Protein AF-0000000078513769 (afdb_homodimer)

Nearest PDB structures (foldseek):
  1xg2-assembly1_B  TM=9.312E-01  e=1.538E-08  Actinidia chinensis
  1x91-assembly1_A  TM=8.986E-01  e=3.255E-06  Arabidopsis thaliana
  2cj5-assembly1_A  TM=8.593E-01  e=1.843E-06  Nicotiana tabacum
  2cj7-assembly1_A  TM=8.485E-01  e=4.325E-06  Nicotiana tabacum
  1x8z-assembly3_A  TM=7.561E-01  e=2.449E-06  Arabidopsis thaliana

Solvent-accessible surface area (backbone atoms only — not comparable to full-atom values): 16658 Å² total; per-residue (Å²): 127,74,80,76,74,62,55,47,48,75,64,51,50,52,58,58,20,64,74,41,81,48,35,67,60,44,49,52,57,50,65,69,41,86,61,42,79,70,17,21,36,60,47,43,22,50,49,38,43,52,52,42,41,52,50,36,54,53,50,34,53,54,27,53,50,42,35,72,62,53,79,84,40,75,65,54,21,50,45,29,46,54,31,30,53,29,37,54,51,30,42,54,23,40,50,50,23,53,55,20,56,76,68,66,36,61,51,53,30,45,52,22,36,55,52,28,40,50,29,36,48,55,41,50,56,67,41,72,49,87,72,69,79,84,85,53,61,63,60,50,35,53,50,53,43,46,40,38,45,52,29,49,56,28,51,52,62,32,86,132,126,73,82,76,73,61,56,46,47,74,65,52,50,51,58,58,20,66,73,41,80,48,34,68,59,43,50,51,57,51,64,68,41,87,62,44,80,70,17,22,36,59,47,44,22,52,51,36,43,51,52,42,39,52,50,37,52,53,50,34,52,52,26,53,51,41,36,70,61,53,78,85,39,74,65,55,22,50,44,30,47,54,31,31,54,27,35,54,50,29,42,53,23,38,52,50,24,52,56,21,57,76,69,66,36,61,50,52,31,44,51,21,35,54,53,30,41,51,29,36,48,55,41,49,56,66,42,71,51,85,72,69,80,83,84,53,59,63,59,51,35,54,51,52,43,47,39,37,46,52,28,49,57,28,50,52,63,32,86,131

Radius of gyration: 21.15 Å; Cα contacts (8 Å, |Δi|>4): 406; chains: 2; bounding box: 53×57×48 Å

Secondary structure (DSSP, 8-state):
-----PPPPHHHHHHHHTTSS-HHHHHHHHHTSTTGGG--HHHHHHHHHHHHHHHHHHHHHHHHHHHHH--S-HHHHHHHHHHHHHHHHHHHHHHHHHHHHHTT-HHHHHHHHHHHHHHHHHHHHTTSSSSPP-SSHHHHHHHHHHHHHHHHHHHHTS--/-----PPPPHHHHHHHHTTSS-HHHHHHHHHTSTTGGG--HHHHHHHHHHHHHHHHHHHHHHHHHHHHH--S-HHHHHHHHHHHHHHHHHHHHHHHHHHHHHTT-HHHHHHHHHHHHHHHHHHHHTTSSSSPP-SSHHHHHHHHHHHHHHHHHHHHTS--

Sequence (320 aa):
ISPSSVNVSENDIEDLCKNTIDAQFCVKVLKSDPRTPKADFEGLTQISIDLSRSFVLETSAMLASLAKNDTQSALMKSRYSACLMQYGRSFNDMEYANECLKSKYLRGIYMAILSSKVAAGACTREFETPPADKSGLIERNRKLRIYGQIIVLASVLMPSISPSSVNVSENDIEDLCKNTIDAQFCVKVLKSDPRTPKADFEGLTQISIDLSRSFVLETSAMLASLAKNDTQSALMKSRYSACLMQYGRSFNDMEYANECLKSKYLRGIYMAILSSKVAAGACTREFETPPADKSGLIERNRKLRIYGQIIVLASVLMPS

Foldseek 3Di:
DPPPQDQQDPVNQQVLLVPFPHSPVSSVQLVVDPCNRRDHLLRSLVSLLVSLLVLLVVLLVVLVCCLVDPPPDPLRSVLSVLLSVLSVLLNVLSVQLVVCSVVLNLVSNLVSLVSNLVSLVVSVVSQPDDDHDPSCSNVSSSVSNRSSSSNNSSSVPDDD/DPPPQDQQDPVNQQVLLVPFPHSVVSSVQLVVDPCNRRDHLLRSLVSLLVSLLVLLVVLLVVLVCCLVDPPPDPLRSVLSVLLSVLSVLLNVLSVQLVVCSVVLNLVSNLVSLVSNLVSLVVSVVSQPDDDHDPSCSNVSSSVSNRSSSSNNSSSVPDDD

Structure (mmCIF, N/CA/C/O backbone):
data_AF-0000000078513769-model_v1
#
loop_
_entity.id
_entity.type
_entity.pdbx_description
1 polymer 'Pectinesterase inhibitor domain-containing protein'
#
loop_
_atom_site.group_PDB
_atom_site.id
_atom_site.type_symbol
_atom_site.label_atom_id
_atom_site.label_alt_id
_atom_site.label_comp_id
_atom_site.label_asym_id
_atom_site.label_entity_id
_atom_site.label_seq_id
_atom_site.pdbx_PDB_ins_code
_atom_site.Cartn_x
_atom_site.Cartn_y
_atom_site.Cartn_z
_atom_site.occupancy
_atom_site.B_iso_or_equiv
_atom_site.auth_seq_id
_atom_site.auth_comp_id
_atom_site.auth_asym_id
_atom_site.auth_atom_id
_atom_site.pdbx_PDB_model_num
ATOM 1 N N . ILE A 1 1 ? 25.062 13.617 -20.641 1 25.45 1 ILE A N 1
ATOM 2 C CA . ILE A 1 1 ? 23.734 13.141 -21 1 25.45 1 ILE A CA 1
ATOM 3 C C . ILE A 1 1 ? 22.797 13.258 -19.797 1 25.45 1 ILE A C 1
ATOM 5 O O . ILE A 1 1 ? 23.078 12.695 -18.734 1 25.45 1 ILE A O 1
ATOM 9 N N . SER A 1 2 ? 22.188 14.242 -19.516 1 33.88 2 SER A N 1
ATOM 10 C CA . SER A 1 2 ? 21.281 14.477 -18.391 1 33.88 2 SER A CA 1
ATOM 11 C C . SER A 1 2 ? 20.312 13.305 -18.219 1 33.88 2 SER A C 1
ATOM 13 O O . SER A 1 2 ? 19.656 12.883 -19.188 1 33.88 2 SER A O 1
ATOM 15 N N . PRO A 1 3 ? 20.516 12.344 -17.438 1 41.84 3 PRO A N 1
ATOM 16 C CA . PRO A 1 3 ? 19.672 11.141 -17.5 1 41.84 3 PRO A CA 1
ATOM 17 C C . PRO A 1 3 ? 18.219 11.453 -17.844 1 41.84 3 PRO A C 1
ATOM 19 O O . PRO A 1 3 ? 17.625 12.359 -17.25 1 41.84 3 PRO A O 1
ATOM 22 N N . SER A 1 4 ? 17.812 11.562 -19.031 1 46.88 4 SER A N 1
ATOM 23 C CA . SER A 1 4 ? 16.547 11.898 -19.672 1 46.88 4 SER A CA 1
ATOM 24 C C . SER A 1 4 ? 15.367 11.328 -18.891 1 46.88 4 SER A C 1
ATOM 26 O O . SER A 1 4 ? 15.172 10.117 -18.844 1 46.88 4 SER A O 1
ATOM 28 N N . SER A 1 5 ? 14.969 11.93 -17.734 1 61.5 5 SER A N 1
ATOM 29 C CA . SER A 1 5 ? 13.859 11.508 -16.891 1 61.5 5 SER A CA 1
ATOM 30 C C . SER A 1 5 ? 12.602 11.266 -17.703 1 61.5 5 SER A C 1
ATOM 32 O O . SER A 1 5 ? 12.172 12.133 -18.484 1 61.5 5 SER A O 1
ATOM 34 N N . VAL A 1 6 ? 12.289 10.07 -18.125 1 71.94 6 VAL A N 1
ATOM 35 C CA . VAL A 1 6 ? 11.109 9.664 -18.875 1 71.94 6 VAL A CA 1
ATOM 36 C C . VAL A 1 6 ? 9.852 9.984 -18.078 1 71.94 6 VAL A C 1
ATOM 38 O O . VAL A 1 6 ? 9.766 9.672 -16.891 1 71.94 6 VAL A O 1
ATOM 41 N N . ASN A 1 7 ? 9.023 10.859 -18.797 1 87.12 7 ASN A N 1
ATOM 42 C CA . ASN A 1 7 ? 7.746 11.219 -18.203 1 87.12 7 ASN A CA 1
ATOM 43 C C . ASN A 1 7 ? 6.922 9.977 -17.859 1 87.12 7 ASN A C 1
ATOM 45 O O . ASN A 1 7 ? 6.949 8.992 -18.594 1 87.12 7 ASN A O 1
ATOM 49 N N . VAL A 1 8 ? 6.301 10.117 -16.719 1 88.94 8 VAL A N 1
ATOM 50 C CA . VAL A 1 8 ? 5.422 9.023 -16.312 1 88.94 8 VAL A CA 1
ATOM 51 C C . VAL A 1 8 ? 4.191 8.992 -17.219 1 88.94 8 VAL A C 1
ATOM 53 O O . VAL A 1 8 ? 3.611 10.039 -17.531 1 88.94 8 VAL A O 1
ATOM 56 N N . SER A 1 9 ? 3.842 7.895 -17.688 1 87.69 9 SER A N 1
ATOM 57 C CA . SER A 1 9 ? 2.654 7.738 -18.516 1 87.69 9 SER A CA 1
ATOM 58 C C . SER A 1 9 ? 1.399 7.566 -17.672 1 87.69 9 SER A C 1
ATOM 60 O O . SER A 1 9 ? 1.488 7.398 -16.453 1 87.69 9 SER A O 1
ATOM 62 N N . GLU A 1 10 ? 0.196 7.652 -18.359 1 89.75 10 GLU A N 1
ATOM 63 C CA . GLU A 1 10 ? -1.068 7.383 -17.672 1 89.75 10 GLU A CA 1
ATOM 64 C C . GLU A 1 10 ? -1.115 5.953 -17.141 1 89.75 10 GLU A C 1
ATOM 66 O O . GLU A 1 10 ? -1.667 5.703 -16.062 1 89.75 10 GLU A O 1
ATOM 71 N N . ASN A 1 11 ? -0.484 5.098 -17.875 1 84.44 11 ASN A N 1
A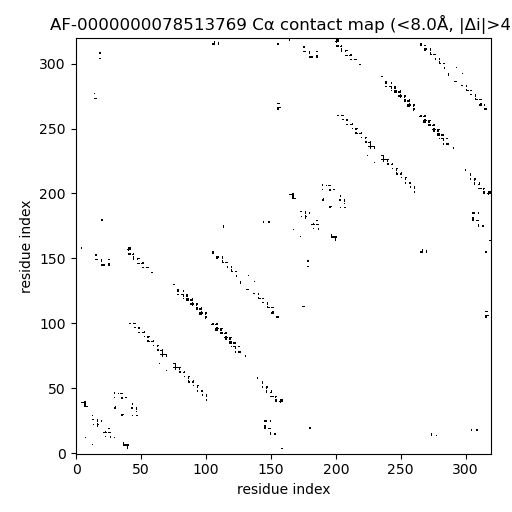TOM 72 C CA . ASN A 1 11 ? -0.426 3.703 -17.453 1 84.44 11 ASN A CA 1
ATOM 73 C C . ASN A 1 11 ? 0.449 3.533 -16.219 1 84.44 11 ASN A C 1
ATOM 75 O O . ASN A 1 11 ? 0.164 2.693 -15.359 1 84.44 11 ASN A O 1
ATOM 79 N N . ASP A 1 12 ? 1.502 4.32 -16.156 1 86.44 12 ASP A N 1
ATOM 80 C CA . ASP A 1 12 ? 2.369 4.289 -14.992 1 86.44 12 ASP A CA 1
ATOM 81 C C . ASP A 1 12 ? 1.615 4.73 -13.734 1 86.44 12 ASP A C 1
ATOM 83 O O . ASP A 1 12 ? 1.77 4.133 -12.672 1 86.44 12 ASP A O 1
ATOM 87 N N . ILE A 1 13 ? 0.791 5.699 -13.922 1 92.94 13 ILE A N 1
ATOM 88 C CA . ILE A 1 13 ? 0.017 6.242 -12.805 1 92.94 13 ILE A CA 1
ATOM 89 C C . ILE A 1 13 ? -1.006 5.207 -12.336 1 92.94 13 ILE A C 1
ATOM 91 O O . ILE A 1 13 ? -1.155 4.973 -11.141 1 92.94 13 ILE A O 1
ATOM 95 N N . GLU A 1 14 ? -1.658 4.605 -13.219 1 88.38 14 GLU A N 1
ATOM 96 C CA . GLU A 1 14 ? -2.643 3.58 -12.891 1 88.38 14 GLU A CA 1
ATOM 97 C C . GLU A 1 14 ? -1.991 2.398 -12.18 1 88.38 14 GLU A C 1
ATOM 99 O O . GLU A 1 14 ? -2.525 1.893 -11.188 1 88.38 14 GLU A O 1
ATOM 104 N N . ASP A 1 15 ? -0.844 2.053 -12.734 1 83.75 15 ASP A N 1
ATOM 105 C CA . ASP A 1 15 ? -0.139 0.919 -12.141 1 83.75 15 ASP A CA 1
ATOM 106 C C . ASP A 1 15 ? 0.316 1.236 -10.719 1 83.75 15 ASP A C 1
ATOM 108 O O . ASP A 1 15 ? 0.222 0.39 -9.828 1 83.75 15 ASP A O 1
ATOM 112 N N . LEU A 1 16 ? 0.813 2.379 -10.516 1 87.88 16 LEU A N 1
ATOM 113 C CA . LEU A 1 16 ? 1.225 2.818 -9.188 1 87.88 16 LEU A CA 1
ATOM 114 C C . LEU A 1 16 ? 0.037 2.842 -8.234 1 87.88 16 LEU A C 1
ATOM 116 O O . LEU A 1 16 ? 0.126 2.336 -7.113 1 87.88 16 LEU A O 1
ATOM 120 N N . CYS A 1 17 ? -1.099 3.266 -8.68 1 91.5 17 CYS A N 1
ATOM 121 C CA . CYS A 1 17 ? -2.248 3.512 -7.812 1 91.5 17 CYS A CA 1
ATOM 122 C C . CYS A 1 17 ? -2.959 2.207 -7.469 1 91.5 17 CYS A C 1
ATOM 124 O O . CYS A 1 17 ? -3.59 2.1 -6.414 1 91.5 17 CYS A O 1
ATOM 126 N N . LYS A 1 18 ? -2.811 1.261 -8.242 1 83.5 18 LYS A N 1
ATOM 127 C CA . LYS A 1 18 ? -3.396 -0.046 -7.957 1 83.5 18 LYS A CA 1
ATOM 128 C C . LYS A 1 18 ? -2.807 -0.645 -6.684 1 83.5 18 LYS A C 1
ATOM 130 O O . LYS A 1 18 ? -3.404 -1.535 -6.074 1 83.5 18 LYS A O 1
ATOM 135 N N . ASN A 1 19 ? -1.69 -0.089 -6.324 1 80.44 19 ASN A N 1
ATOM 136 C CA . ASN A 1 19 ? -1.004 -0.608 -5.145 1 80.44 19 ASN A CA 1
ATOM 137 C C . ASN A 1 19 ? -1.335 0.209 -3.898 1 80.44 19 ASN A C 1
ATOM 139 O O . ASN A 1 19 ? -0.725 0.016 -2.846 1 80.44 19 ASN A O 1
ATOM 143 N N . THR A 1 20 ? -2.256 1.045 -3.986 1 87.56 20 THR A N 1
ATOM 144 C CA . THR A 1 20 ? -2.723 1.786 -2.82 1 87.56 20 THR A CA 1
ATOM 145 C C . THR A 1 20 ? -4.051 1.226 -2.318 1 87.56 20 THR A C 1
ATOM 147 O O . THR A 1 20 ? -4.691 0.428 -3.006 1 87.56 20 THR A O 1
ATOM 150 N N . ILE A 1 21 ? -4.484 1.666 -1.194 1 83.06 21 ILE A N 1
ATOM 151 C CA . ILE A 1 21 ? -5.715 1.176 -0.584 1 83.06 21 ILE A CA 1
ATOM 152 C C . ILE A 1 21 ? -6.922 1.686 -1.372 1 83.06 21 ILE A C 1
ATOM 154 O O . ILE A 1 21 ? -7.969 1.039 -1.402 1 83.06 21 ILE A O 1
ATOM 158 N N . ASP A 1 22 ? -6.789 2.74 -2.02 1 89.81 22 ASP A N 1
ATOM 159 C CA . ASP A 1 22 ? -7.828 3.355 -2.84 1 89.81 22 ASP A CA 1
ATOM 160 C C . ASP A 1 22 ? -7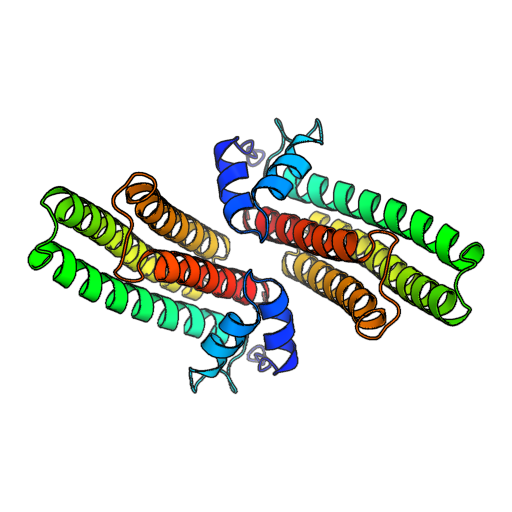.25 3.891 -4.148 1 89.81 22 ASP A C 1
ATOM 162 O O . ASP A 1 22 ? -6.879 5.062 -4.234 1 89.81 22 ASP A O 1
ATOM 166 N N . ALA A 1 23 ? -7.32 3.088 -5.172 1 89.19 23 ALA A N 1
ATOM 167 C CA . ALA A 1 23 ? -6.703 3.4 -6.457 1 89.19 23 ALA A CA 1
ATOM 168 C C . ALA A 1 23 ? -7.395 4.59 -7.117 1 89.19 23 ALA A C 1
ATOM 170 O O . ALA A 1 23 ? -6.738 5.414 -7.766 1 89.19 23 ALA A O 1
ATOM 171 N N . GLN A 1 24 ? -8.734 4.605 -6.941 1 94.31 24 GLN A N 1
ATOM 172 C CA . GLN A 1 24 ? -9.484 5.688 -7.566 1 94.31 24 GLN A CA 1
ATOM 173 C C . GLN A 1 24 ? -9.117 7.039 -6.957 1 94.31 24 GLN A C 1
ATOM 175 O O . GLN A 1 24 ? -8.914 8.016 -7.68 1 94.31 24 GLN A O 1
ATOM 180 N N . PHE A 1 25 ? -9.078 7.074 -5.688 1 96.31 25 PHE A N 1
ATOM 181 C CA . PHE A 1 25 ? -8.688 8.312 -5.031 1 96.31 25 PHE A CA 1
ATOM 182 C C . PHE A 1 25 ? -7.254 8.688 -5.395 1 96.31 25 PHE A C 1
ATOM 184 O O . PHE A 1 25 ? -6.953 9.859 -5.625 1 96.31 25 PHE A O 1
ATOM 191 N N . CYS A 1 26 ? -6.383 7.734 -5.477 1 96.25 26 CYS A N 1
ATOM 192 C CA . CYS A 1 26 ? -4.992 7.957 -5.855 1 96.25 26 CYS A CA 1
ATOM 193 C C . CYS A 1 26 ? -4.902 8.633 -7.219 1 96.25 26 CYS A C 1
ATOM 195 O O . CYS A 1 26 ? -4.203 9.641 -7.371 1 96.25 26 CYS A O 1
ATOM 197 N N . VAL A 1 27 ? -5.605 8.141 -8.164 1 96.81 27 VAL A N 1
ATOM 198 C CA . VAL A 1 27 ? -5.586 8.703 -9.508 1 96.81 27 VAL A CA 1
ATOM 199 C C . VAL A 1 27 ? -6.102 10.141 -9.477 1 96.81 27 VAL A C 1
ATOM 201 O O . VAL A 1 27 ? -5.516 11.031 -10.094 1 96.81 27 VAL A O 1
ATOM 204 N N . LYS A 1 28 ? -7.18 10.266 -8.742 1 97.44 28 LYS A N 1
ATOM 205 C CA . LYS A 1 28 ? -7.766 11.602 -8.625 1 97.44 28 LYS A CA 1
ATOM 206 C C . LYS A 1 28 ? -6.766 12.586 -8.031 1 97.44 28 LYS A C 1
ATOM 208 O O . LYS A 1 28 ? -6.645 13.719 -8.508 1 97.44 28 LYS A O 1
ATOM 213 N N . VAL A 1 29 ? -6.043 12.234 -7.051 1 97.62 29 VAL A N 1
ATOM 214 C CA . VAL A 1 29 ? -5.066 13.07 -6.367 1 97.62 29 VAL A CA 1
ATOM 215 C C . VAL A 1 29 ? -3.959 13.477 -7.336 1 97.62 29 VAL A C 1
ATOM 217 O O . VAL A 1 29 ? -3.646 14.664 -7.473 1 97.62 29 VAL A O 1
ATOM 220 N N . LEU A 1 30 ? -3.396 12.578 -8.047 1 97.38 30 LEU A N 1
ATOM 221 C CA . LEU A 1 30 ? -2.258 12.844 -8.914 1 97.38 30 LEU A CA 1
ATOM 222 C C . LEU A 1 30 ? -2.68 13.688 -10.117 1 97.38 30 LEU A C 1
ATOM 224 O O . LEU A 1 30 ? -1.938 14.57 -10.547 1 97.38 30 LEU A O 1
ATOM 228 N N . LYS A 1 31 ? -3.85 13.477 -10.523 1 96.38 31 LYS A N 1
ATOM 229 C CA . LYS A 1 31 ? -4.328 14.195 -11.703 1 96.38 31 LYS A CA 1
ATOM 230 C C . LYS A 1 31 ? -4.773 15.609 -11.336 1 96.38 31 LYS A C 1
ATOM 232 O O . LYS A 1 31 ? -4.945 16.453 -12.211 1 96.38 31 LYS A O 1
ATOM 237 N N . SER A 1 32 ? -5.004 15.828 -10.141 1 96.69 32 SER A N 1
ATOM 238 C CA . SER A 1 32 ? -5.449 17.156 -9.711 1 96.69 32 SER A CA 1
ATOM 239 C C . SER A 1 32 ? -4.332 18.172 -9.836 1 96.69 32 SER A C 1
ATOM 241 O O . SER A 1 32 ? -4.582 19.391 -9.789 1 96.69 32 SER A O 1
ATOM 243 N N . ASP A 1 33 ? -3.107 17.781 -9.852 1 97.69 33 ASP A N 1
ATOM 244 C CA . ASP A 1 33 ? -1.974 18.688 -9.969 1 97.69 33 ASP A CA 1
ATOM 245 C C . ASP A 1 33 ? -1.562 18.859 -11.43 1 97.69 33 ASP A C 1
ATOM 247 O O . ASP A 1 33 ? -1.236 17.891 -12.109 1 97.69 33 ASP A O 1
ATOM 251 N N . PRO A 1 34 ? -1.45 20.078 -11.914 1 96.75 34 PRO A N 1
ATOM 252 C CA . PRO A 1 34 ? -1.151 20.328 -13.328 1 96.75 34 PRO A CA 1
ATOM 253 C C . PRO A 1 34 ? 0.28 19.938 -13.703 1 96.75 34 PRO A C 1
ATOM 255 O O . PRO A 1 34 ? 0.61 19.859 -14.891 1 96.75 34 PRO A O 1
ATOM 258 N N . ARG A 1 35 ? 1.086 19.703 -12.82 1 97.38 35 ARG A N 1
ATOM 259 C CA . ARG A 1 35 ? 2.465 19.328 -13.117 1 97.38 35 ARG A CA 1
ATOM 260 C C . ARG A 1 35 ? 2.566 17.844 -13.461 1 97.38 35 ARG A C 1
ATOM 262 O O . ARG A 1 35 ? 3.557 17.406 -14.047 1 97.38 35 ARG A O 1
ATOM 269 N N . THR A 1 36 ? 1.564 16.969 -13.156 1 96.75 36 THR A N 1
ATOM 270 C CA . THR A 1 36 ? 1.629 15.516 -13.219 1 96.75 36 THR A CA 1
ATOM 271 C C . THR A 1 36 ? 1.9 15.047 -14.648 1 96.75 36 THR A C 1
ATOM 273 O O . THR A 1 36 ? 2.764 14.195 -14.875 1 96.75 36 THR A O 1
ATOM 276 N N . PRO A 1 37 ? 1.28 15.633 -15.695 1 94.06 37 PRO A N 1
ATOM 277 C CA . PRO A 1 37 ? 1.459 15.109 -17.047 1 94.06 37 PRO A CA 1
ATOM 278 C C . PRO A 1 37 ? 2.898 15.234 -17.547 1 94.06 37 PRO A C 1
ATOM 280 O O . PRO A 1 37 ? 3.307 14.5 -18.453 1 94.06 37 PRO A O 1
ATOM 283 N N . LYS A 1 38 ? 3.689 16.047 -16.953 1 94.56 38 LYS A N 1
ATOM 284 C CA . LYS A 1 38 ? 5.055 16.266 -17.422 1 94.56 38 LYS A CA 1
ATOM 285 C C . LYS A 1 38 ? 6.074 15.727 -16.422 1 94.56 38 LYS A C 1
ATOM 287 O O . LYS A 1 38 ? 7.281 15.891 -16.609 1 94.56 38 LYS A O 1
ATOM 292 N N . ALA A 1 39 ? 5.586 15.125 -15.453 1 95.62 39 ALA A N 1
ATOM 293 C CA . ALA A 1 39 ? 6.48 14.711 -14.375 1 95.62 39 ALA A CA 1
ATOM 294 C C . ALA A 1 39 ? 7.047 13.32 -14.633 1 95.62 39 ALA A C 1
ATOM 296 O O . ALA A 1 39 ? 6.363 12.461 -15.195 1 95.62 39 ALA A O 1
ATOM 297 N N . ASP A 1 40 ? 8.305 13.148 -14.258 1 94.06 40 ASP A N 1
ATOM 298 C CA . ASP A 1 40 ? 8.828 11.805 -14.055 1 94.06 40 ASP A CA 1
ATOM 299 C C . ASP A 1 40 ? 8.562 11.312 -12.633 1 94.06 40 ASP A C 1
ATOM 301 O O . ASP A 1 40 ? 7.816 11.953 -11.883 1 94.06 40 ASP A O 1
ATOM 305 N N . PHE A 1 41 ? 9.148 10.25 -12.203 1 93.44 41 PHE A N 1
ATOM 306 C CA . PHE A 1 41 ? 8.805 9.711 -10.898 1 93.44 41 PHE A CA 1
ATOM 307 C C . PHE A 1 41 ? 9.367 10.578 -9.781 1 93.44 41 PHE A C 1
ATOM 309 O O . PHE A 1 41 ? 8.789 10.672 -8.703 1 93.44 41 PHE A O 1
ATOM 316 N N . GLU A 1 42 ? 10.539 11.188 -10.039 1 95 42 GLU A N 1
ATOM 317 C CA . GLU A 1 42 ? 11.031 12.148 -9.047 1 95 42 GLU A CA 1
ATOM 318 C C . GLU A 1 42 ? 10.07 13.32 -8.898 1 95 42 GLU A C 1
ATOM 320 O O . GLU A 1 42 ? 9.75 13.727 -7.785 1 95 42 GLU A O 1
ATOM 325 N N . GLY A 1 43 ? 9.641 13.82 -10.031 1 96.38 43 GLY A N 1
ATOM 326 C CA . GLY A 1 43 ? 8.641 14.875 -10.016 1 96.38 43 GLY A CA 1
ATOM 327 C C . GLY A 1 43 ? 7.34 14.453 -9.367 1 96.38 43 GLY A C 1
ATOM 328 O O . GLY A 1 43 ? 6.734 15.227 -8.617 1 96.38 43 GLY A O 1
ATOM 329 N N . LEU A 1 44 ? 6.883 13.258 -9.68 1 96.62 44 LEU A N 1
ATOM 330 C CA . LEU A 1 44 ? 5.656 12.734 -9.086 1 96.62 44 LEU A CA 1
ATOM 331 C C . LEU A 1 44 ? 5.797 12.625 -7.566 1 96.62 44 LEU A C 1
ATOM 333 O O . LEU A 1 44 ? 4.84 12.883 -6.832 1 96.62 44 LEU A O 1
ATOM 337 N N . THR A 1 45 ? 6.926 12.188 -7.145 1 96.88 45 THR A N 1
ATOM 338 C CA . THR A 1 45 ? 7.195 12.125 -5.711 1 96.88 45 THR A CA 1
ATOM 339 C C . THR A 1 45 ? 7.094 13.516 -5.086 1 96.88 45 THR A C 1
ATOM 341 O O . THR A 1 45 ? 6.445 13.695 -4.055 1 96.88 45 THR A O 1
ATOM 344 N N . GLN A 1 46 ? 7.691 14.516 -5.711 1 98 46 GLN A N 1
ATOM 345 C CA . GLN A 1 46 ? 7.637 15.891 -5.227 1 98 46 GLN A CA 1
ATOM 346 C C . GLN A 1 46 ? 6.195 16.406 -5.184 1 98 46 GLN A C 1
ATOM 348 O O . GLN A 1 46 ? 5.773 17 -4.195 1 98 46 GLN A O 1
ATOM 353 N N . ILE A 1 47 ? 5.516 16.172 -6.223 1 98.25 47 ILE A N 1
ATOM 354 C CA . ILE A 1 47 ? 4.121 16.578 -6.312 1 98.25 47 ILE A CA 1
ATOM 355 C C . ILE A 1 47 ? 3.32 15.961 -5.168 1 98.25 47 ILE A C 1
ATOM 357 O O . ILE A 1 47 ? 2.543 16.641 -4.5 1 98.25 47 ILE A O 1
ATOM 361 N N . SER A 1 48 ? 3.479 14.688 -4.977 1 98.12 48 SER A N 1
ATOM 362 C CA . SER A 1 48 ? 2.744 13.977 -3.939 1 98.12 48 SER A CA 1
ATOM 363 C C . SER A 1 48 ? 3.066 14.531 -2.555 1 98.12 48 SER A C 1
ATOM 365 O O . SER A 1 48 ? 2.18 14.641 -1.704 1 98.12 48 SER A O 1
ATOM 367 N N . ILE A 1 49 ? 4.336 14.883 -2.34 1 98.25 49 ILE A N 1
ATOM 368 C CA . ILE A 1 49 ? 4.719 15.5 -1.076 1 98.25 49 ILE A CA 1
ATOM 369 C C . ILE A 1 49 ? 4.02 16.844 -0.926 1 98.25 49 ILE A C 1
ATOM 371 O O . ILE A 1 49 ? 3.473 17.156 0.135 1 98.25 49 ILE A O 1
ATOM 375 N N . ASP A 1 50 ? 4.039 17.609 -1.949 1 98.38 50 ASP A N 1
ATOM 376 C CA . ASP A 1 50 ? 3.41 18.922 -1.923 1 98.38 50 ASP A CA 1
ATOM 377 C C . ASP A 1 50 ? 1.918 18.812 -1.621 1 98.38 50 ASP A C 1
ATOM 379 O O . ASP A 1 50 ? 1.385 19.578 -0.813 1 98.38 50 ASP A O 1
ATOM 383 N N . LEU A 1 51 ? 1.28 17.953 -2.275 1 98.31 51 LEU A N 1
ATOM 384 C CA . LEU A 1 51 ? -0.151 17.766 -2.07 1 98.31 51 LEU A CA 1
ATOM 385 C C . LEU A 1 51 ? -0.439 17.281 -0.651 1 98.31 51 LEU A C 1
ATOM 387 O O . LEU A 1 51 ? -1.412 17.719 -0.031 1 98.31 51 LEU A O 1
ATOM 391 N N . SER A 1 52 ? 0.333 16.406 -0.177 1 97.69 52 SER A N 1
ATOM 392 C CA . SER A 1 52 ? 0.179 15.906 1.189 1 97.69 52 SER A CA 1
ATOM 393 C C . SER A 1 52 ? 0.363 17.031 2.203 1 97.69 52 SER A C 1
ATOM 395 O O . SER A 1 52 ? -0.378 17.125 3.186 1 97.69 52 SER A O 1
ATOM 397 N N . ARG A 1 53 ? 1.381 17.859 1.969 1 97.25 53 ARG A N 1
ATOM 398 C CA . ARG A 1 53 ? 1.623 19 2.84 1 97.25 53 ARG A CA 1
ATOM 399 C C . ARG A 1 53 ? 0.408 19.922 2.885 1 97.25 53 ARG A C 1
ATOM 401 O O . ARG A 1 53 ? -0.011 20.359 3.961 1 97.25 53 ARG A O 1
ATOM 408 N N . SER A 1 54 ? -0.101 20.219 1.762 1 97.56 54 SER A N 1
ATOM 409 C CA . SER A 1 54 ? -1.287 21.062 1.681 1 97.56 54 SER A CA 1
ATOM 410 C C . SER A 1 54 ? -2.471 20.438 2.402 1 97.56 54 SER A C 1
ATOM 412 O O . SER A 1 54 ? -3.229 21.125 3.09 1 97.56 54 SER A O 1
ATOM 414 N N . PHE A 1 55 ? -2.643 19.172 2.227 1 97.69 55 PHE A N 1
ATOM 415 C CA . PHE A 1 55 ? -3.732 18.453 2.867 1 97.69 55 PHE A CA 1
ATOM 416 C C . PHE A 1 55 ? -3.609 18.516 4.383 1 97.69 55 PHE A C 1
ATOM 418 O O . PHE A 1 55 ? -4.602 18.734 5.082 1 97.69 55 PHE A O 1
ATOM 425 N N . VAL A 1 56 ? -2.422 18.328 4.844 1 97.38 56 VAL A N 1
ATOM 426 C CA . VAL A 1 56 ? -2.166 18.359 6.281 1 97.38 56 VAL A CA 1
ATOM 427 C C . VAL A 1 56 ? -2.471 19.75 6.832 1 97.38 56 VAL A C 1
ATOM 429 O O . VAL A 1 56 ? -3.078 19.875 7.898 1 97.38 56 VAL A O 1
ATOM 432 N N . LEU A 1 57 ? -2.027 20.766 6.129 1 97.44 57 LEU A N 1
ATOM 433 C CA . LEU A 1 57 ? -2.279 22.141 6.562 1 97.44 57 LEU A CA 1
ATOM 434 C C . LEU A 1 57 ? -3.775 22.422 6.605 1 97.44 57 LEU A C 1
ATOM 436 O O . LEU A 1 57 ? -4.27 23.031 7.562 1 97.44 57 LEU A O 1
ATOM 440 N N . GLU A 1 58 ? -4.469 22 5.586 1 97.31 58 GLU A N 1
ATOM 441 C CA . GLU A 1 58 ? -5.914 22.188 5.527 1 97.31 58 GLU A CA 1
ATOM 442 C C . GLU A 1 58 ? -6.613 21.484 6.684 1 97.31 58 GLU A C 1
ATOM 444 O O . GLU A 1 58 ? -7.516 22.047 7.309 1 97.31 58 GLU A O 1
ATOM 449 N N . THR A 1 59 ? -6.277 20.297 6.922 1 97.06 59 THR A N 1
ATOM 450 C CA . THR A 1 59 ? -6.879 19.516 8 1 97.06 59 THR A CA 1
ATOM 451 C C . THR A 1 59 ? -6.559 20.156 9.359 1 97.06 59 THR A C 1
ATOM 453 O O . THR A 1 59 ? -7.41 20.188 10.242 1 97.06 59 THR A O 1
ATOM 456 N N . SER A 1 60 ? -5.297 20.641 9.555 1 96.62 60 SER A N 1
ATOM 457 C CA . SER A 1 60 ? -4.91 21.312 10.789 1 96.62 60 SER A CA 1
ATOM 458 C C . SER A 1 60 ? -5.793 22.531 11.039 1 96.62 60 SER A C 1
ATOM 460 O O . SER A 1 60 ? -6.207 22.781 12.18 1 96.62 60 SER A O 1
ATOM 462 N N . ALA A 1 61 ? -6.012 23.25 10 1 97.31 61 ALA A N 1
ATOM 463 C CA . ALA A 1 61 ? -6.875 24.422 10.141 1 97.31 61 ALA A CA 1
ATOM 464 C C . ALA A 1 61 ? -8.281 24.016 10.562 1 97.31 61 ALA A C 1
ATOM 466 O O . ALA A 1 61 ? -8.898 24.672 11.406 1 97.31 61 ALA A O 1
ATOM 467 N N . MET A 1 62 ? -8.844 22.984 9.953 1 96.75 62 MET A N 1
ATOM 468 C CA . MET A 1 62 ? -10.156 22.469 10.336 1 96.75 62 MET A CA 1
ATOM 469 C C . MET A 1 62 ? -10.172 22.062 11.812 1 96.75 62 MET A C 1
ATOM 471 O O . MET A 1 62 ? -11.102 22.406 12.539 1 96.75 62 MET A O 1
ATOM 475 N N . LEU A 1 63 ? -9.172 21.375 12.234 1 96.56 63 LEU A N 1
ATOM 476 C CA . LEU A 1 63 ? -9.078 20.891 13.609 1 96.56 63 LEU A CA 1
ATOM 477 C C . LEU A 1 63 ? -8.969 22.047 14.594 1 96.56 63 LEU A C 1
ATOM 479 O O . LEU A 1 63 ? -9.562 22 15.68 1 96.56 63 LEU A O 1
ATOM 483 N N . ALA A 1 64 ? -8.141 23.031 14.266 1 96.44 64 ALA A N 1
ATOM 484 C CA . ALA A 1 64 ? -8.023 24.219 15.117 1 96.44 64 ALA A CA 1
ATOM 485 C C . ALA A 1 64 ? -9.383 24.875 15.336 1 96.44 64 ALA A C 1
ATOM 487 O O . ALA A 1 64 ? -9.711 25.281 16.453 1 96.44 64 ALA A O 1
ATOM 488 N N . SER A 1 65 ? -10.125 24.938 14.242 1 96.5 65 SER A N 1
ATOM 489 C CA . SER A 1 65 ? -11.453 25.531 14.328 1 96.5 65 SER A CA 1
ATOM 490 C C . SER A 1 65 ? -12.375 24.703 15.211 1 96.5 65 SER A C 1
ATOM 492 O O . SER A 1 65 ? -13.133 25.234 16.016 1 96.5 65 SER A O 1
ATOM 494 N N . LEU A 1 66 ? -12.344 23.391 15.094 1 94.69 66 LEU A N 1
ATOM 495 C CA . LEU A 1 66 ? -13.18 22.484 15.875 1 94.69 66 LEU A CA 1
ATOM 496 C C . LEU A 1 66 ? -12.789 22.516 17.344 1 94.69 66 LEU A C 1
ATOM 498 O O . LEU A 1 66 ? -13.648 22.516 18.234 1 94.69 66 LEU A O 1
ATOM 502 N N . ALA A 1 67 ? -11.516 22.547 17.641 1 94.5 67 ALA A N 1
ATOM 503 C CA . ALA A 1 67 ? -11.023 22.562 19.016 1 94.5 67 ALA A CA 1
ATOM 504 C C . ALA A 1 67 ? -11.453 23.844 19.734 1 94.5 67 ALA A C 1
ATOM 506 O O . ALA A 1 67 ? -11.68 23.828 20.938 1 94.5 67 ALA A O 1
ATOM 507 N N . LYS A 1 68 ? -11.609 24.859 18.953 1 92.94 68 LYS A N 1
ATOM 508 C CA . LYS A 1 68 ? -11.969 26.141 19.531 1 92.94 68 LYS A CA 1
ATOM 509 C C . LYS A 1 68 ? -13.484 26.297 19.641 1 92.94 68 LYS A C 1
ATOM 511 O O . LYS A 1 68 ? -13.992 26.828 20.625 1 92.94 68 LYS A O 1
ATOM 516 N N . ASN A 1 69 ? -14.242 25.672 18.688 1 88.44 69 ASN A N 1
ATOM 517 C CA . ASN A 1 69 ? -15.633 26.094 18.531 1 88.44 69 ASN A CA 1
ATOM 518 C C . ASN A 1 69 ? -16.594 24.953 18.812 1 88.44 69 ASN A C 1
ATOM 520 O O . ASN A 1 69 ? -17.812 25.141 18.859 1 88.44 69 ASN A O 1
ATOM 524 N N . ASP A 1 70 ? -16.016 23.781 18.938 1 83.25 70 ASP A N 1
ATOM 525 C CA . ASP A 1 70 ? -16.953 22.672 19.156 1 83.25 70 ASP A CA 1
ATOM 526 C C . ASP A 1 70 ? -17.781 22.891 20.406 1 83.25 70 ASP A C 1
ATOM 528 O O . ASP A 1 70 ? -17.25 23.312 21.438 1 83.25 70 ASP A O 1
ATOM 532 N N . THR A 1 71 ? -19.031 22.734 20.344 1 78.62 71 THR A N 1
ATOM 533 C CA . THR A 1 71 ? -19.922 23.031 21.453 1 78.62 71 THR A CA 1
ATOM 534 C C . THR A 1 71 ? -20.5 21.75 22.031 1 78.62 71 THR A C 1
ATOM 536 O O . THR A 1 71 ? -21.266 21.797 23 1 78.62 71 THR A O 1
ATOM 539 N N . GLN A 1 72 ? -20.062 20.672 21.391 1 77.06 72 GLN A N 1
ATOM 540 C CA . GLN A 1 72 ? -20.672 19.422 21.828 1 77.06 72 GLN A CA 1
ATOM 541 C C . GLN A 1 72 ? -20.219 19.047 23.234 1 77.06 72 GLN A C 1
ATOM 543 O O . GLN A 1 72 ? -21.016 18.641 24.078 1 77.06 72 GLN A O 1
ATOM 548 N N . SER A 1 73 ? -18.875 19.016 23.453 1 83.06 73 SER A N 1
ATOM 549 C CA . SER A 1 73 ? -18.375 18.688 24.781 1 83.06 73 SER A CA 1
ATOM 550 C C . SER A 1 73 ? -16.891 19.031 24.922 1 83.06 73 SER A C 1
ATOM 552 O O . SER A 1 73 ? -16.188 19.141 23.922 1 83.06 73 SER A O 1
ATOM 554 N N . ALA A 1 74 ? -16.547 19.188 26.188 1 88.5 74 ALA A N 1
ATOM 555 C CA . ALA A 1 74 ? -15.141 19.406 26.516 1 88.5 74 ALA A CA 1
ATOM 556 C C . ALA A 1 74 ? -14.289 18.219 26.062 1 88.5 74 ALA A C 1
ATOM 558 O O . ALA A 1 74 ? -13.133 18.406 25.656 1 88.5 74 ALA A O 1
ATOM 559 N N . LEU A 1 75 ? -14.914 17.078 25.984 1 91.31 75 LEU A N 1
ATOM 560 C CA . LEU A 1 75 ? -14.203 15.867 25.562 1 91.31 75 LEU A CA 1
ATOM 561 C C . LEU A 1 75 ? -13.875 15.914 24.078 1 91.31 75 LEU A C 1
ATOM 563 O O . LEU A 1 75 ? -12.758 15.594 23.672 1 91.31 75 LEU A O 1
ATOM 567 N N . MET A 1 76 ? -14.812 16.375 23.359 1 92.06 76 MET A N 1
ATOM 568 C CA . MET A 1 76 ? -14.609 16.484 21.922 1 92.06 76 MET A CA 1
ATOM 569 C C . MET A 1 76 ? -13.531 17.516 21.594 1 92.06 76 MET A C 1
ATOM 571 O O . MET A 1 76 ? -12.68 17.281 20.734 1 92.06 76 MET A O 1
ATOM 575 N N . LYS A 1 77 ? -13.578 18.609 22.297 1 92.81 77 LYS A N 1
ATOM 576 C CA . LYS A 1 77 ? -12.578 19.656 22.078 1 92.81 77 LYS A CA 1
ATOM 577 C C . LYS A 1 77 ? -11.172 19.141 22.391 1 92.81 77 LYS A C 1
ATOM 579 O O . LYS A 1 77 ? -10.219 19.453 21.672 1 92.81 77 LYS A O 1
ATOM 584 N N . SER A 1 78 ? -11.094 18.391 23.406 1 93.38 78 SER A N 1
ATOM 585 C CA . SER A 1 78 ? -9.805 17.812 23.797 1 93.38 78 SER A CA 1
ATOM 586 C C . SER A 1 78 ? -9.305 16.828 22.75 1 93.38 78 SER A C 1
ATOM 588 O O . SER A 1 78 ? -8.109 16.781 22.438 1 93.38 78 SER A O 1
ATOM 590 N N . ARG A 1 79 ? -10.219 16.062 22.156 1 94.75 79 ARG A N 1
ATOM 591 C CA . ARG A 1 79 ? -9.852 15.102 21.125 1 94.75 79 ARG A CA 1
ATOM 592 C C . ARG A 1 79 ? -9.383 15.797 19.859 1 94.75 79 ARG A C 1
ATOM 594 O O . ARG A 1 79 ? -8.383 15.398 19.25 1 94.75 79 ARG A O 1
ATOM 601 N N . TYR A 1 80 ? -10.008 16.859 19.516 1 95.62 80 TYR A N 1
ATOM 602 C CA . TYR A 1 80 ? -9.586 17.625 18.344 1 95.62 80 TYR A CA 1
ATOM 603 C C . TYR A 1 80 ? -8.242 18.297 18.578 1 95.62 80 TYR A C 1
ATOM 605 O O . TYR A 1 80 ? -7.414 18.375 17.672 1 95.62 80 TYR A O 1
ATOM 613 N N . SER A 1 81 ? -8.016 18.812 19.781 1 95.06 81 SER A N 1
ATOM 614 C CA . SER A 1 81 ? -6.73 19.422 20.125 1 95.06 81 SER A CA 1
ATOM 615 C C . SER A 1 81 ? -5.605 18.391 20.062 1 95.06 81 SER A C 1
ATOM 617 O O . SER A 1 81 ? -4.504 18.703 19.609 1 95.06 81 SER A O 1
ATOM 619 N N . ALA A 1 82 ? -5.914 17.188 20.531 1 94.56 82 ALA A N 1
ATOM 620 C CA . ALA A 1 82 ? -4.93 16.109 20.453 1 94.56 82 ALA A CA 1
ATOM 621 C C . ALA A 1 82 ? -4.609 15.766 19 1 94.56 82 ALA A C 1
ATOM 623 O O . ALA A 1 82 ? -3.447 15.562 18.641 1 94.56 82 ALA A O 1
ATOM 624 N N . CYS A 1 83 ? -5.621 15.766 18.203 1 96.31 83 CYS A N 1
ATOM 625 C CA . CYS A 1 83 ? -5.43 15.484 16.781 1 96.31 83 CYS A CA 1
ATOM 626 C C . CYS A 1 83 ? -4.664 16.609 16.094 1 96.31 83 CYS A C 1
ATOM 628 O O . CYS A 1 83 ? -3.838 16.359 15.219 1 96.31 83 CYS A O 1
ATOM 630 N N . LEU A 1 84 ? -4.961 17.828 16.484 1 96.25 84 LEU A N 1
ATOM 631 C CA . LEU A 1 84 ? -4.246 18.969 15.93 1 96.25 84 LEU A CA 1
ATOM 632 C C . LEU A 1 84 ? -2.746 18.844 16.172 1 96.25 84 LEU A C 1
ATOM 634 O O . LEU A 1 84 ? -1.94 19.141 15.297 1 96.25 84 LEU A O 1
ATOM 638 N N . MET A 1 85 ? -2.377 18.375 17.297 1 95.38 85 MET A N 1
ATOM 639 C CA . MET A 1 85 ? -0.965 18.172 17.609 1 95.38 85 MET A CA 1
ATOM 640 C C . MET A 1 85 ? -0.364 17.094 16.703 1 95.38 85 MET A C 1
ATOM 642 O O . MET A 1 85 ? 0.757 17.25 16.219 1 95.38 85 MET A O 1
ATOM 646 N N . GLN A 1 86 ? -1.146 16.031 16.484 1 94.94 86 GLN A N 1
ATOM 647 C CA . GLN A 1 86 ? -0.675 14.953 15.625 1 94.94 86 GLN A CA 1
ATOM 648 C C . GLN A 1 86 ? -0.497 15.43 14.188 1 94.94 86 GLN A C 1
ATOM 650 O O . GLN A 1 86 ? 0.472 15.062 13.516 1 94.94 86 GLN A O 1
ATOM 655 N N . TYR A 1 87 ? -1.34 16.234 13.711 1 95.56 87 TYR A N 1
ATOM 656 C CA . TYR A 1 87 ? -1.237 16.75 12.352 1 95.56 87 TYR A CA 1
ATOM 657 C C . TYR A 1 87 ? -0.078 17.734 12.234 1 95.56 87 TYR A C 1
ATOM 659 O O . TYR A 1 87 ? 0.522 17.875 11.164 1 95.56 87 TYR A O 1
ATOM 667 N N . GLY A 1 88 ? 0.229 18.484 13.289 1 94.44 88 GLY A N 1
ATOM 668 C CA . GLY A 1 88 ? 1.452 19.266 13.32 1 94.44 88 GLY A CA 1
ATOM 669 C C . GLY A 1 88 ? 2.701 18.438 13.094 1 94.44 88 GLY A C 1
ATOM 670 O O . GLY A 1 88 ? 3.586 18.828 12.328 1 94.44 88 GLY A O 1
ATOM 671 N N . ARG A 1 89 ? 2.725 17.297 13.672 1 93.88 89 ARG A N 1
ATOM 672 C CA . ARG A 1 89 ? 3.834 16.359 13.477 1 93.88 89 ARG A CA 1
ATOM 673 C C . ARG A 1 89 ? 3.885 15.867 12.039 1 93.88 89 ARG A C 1
ATOM 675 O O . ARG A 1 89 ? 4.965 15.758 11.453 1 93.88 89 ARG A O 1
ATOM 682 N N . SER A 1 90 ? 2.721 15.609 11.523 1 95.81 90 SER A N 1
ATOM 683 C CA . SER A 1 90 ? 2.654 15.133 10.148 1 95.81 90 SER A CA 1
ATOM 684 C C . SER A 1 90 ? 3.191 16.172 9.18 1 95.81 90 SER A C 1
ATOM 686 O O . SER A 1 90 ? 3.812 15.828 8.172 1 95.81 90 SER A O 1
ATOM 688 N N . PHE A 1 91 ? 2.969 17.453 9.438 1 96.19 91 PHE A N 1
ATOM 689 C CA . PHE A 1 91 ? 3.52 18.516 8.602 1 96.19 91 PHE A CA 1
ATOM 690 C C . PHE A 1 91 ? 5.043 18.469 8.602 1 96.19 91 PHE A C 1
ATOM 692 O O . PHE A 1 91 ? 5.672 18.562 7.547 1 96.19 91 PHE A O 1
ATOM 699 N N . ASN A 1 92 ? 5.629 18.328 9.781 1 96.56 92 ASN A N 1
ATOM 700 C CA . ASN A 1 92 ? 7.078 18.219 9.891 1 96.56 92 ASN A CA 1
ATOM 701 C C . ASN A 1 92 ? 7.609 16.984 9.164 1 96.56 92 ASN A C 1
ATOM 703 O O . ASN A 1 92 ? 8.695 17.016 8.578 1 96.56 92 ASN A O 1
ATOM 707 N N . ASP A 1 93 ? 6.832 15.922 9.227 1 96.75 93 ASP A N 1
ATOM 708 C CA . ASP A 1 93 ? 7.219 14.703 8.516 1 96.75 93 ASP A CA 1
ATOM 709 C C . ASP A 1 93 ? 7.285 14.945 7.012 1 96.75 93 ASP A C 1
ATOM 711 O O . ASP A 1 93 ? 8.188 14.438 6.34 1 96.75 93 ASP A O 1
ATOM 715 N N . MET A 1 94 ? 6.34 15.734 6.492 1 97.06 94 MET A N 1
ATOM 716 C CA . MET A 1 94 ? 6.348 16.031 5.062 1 97.06 94 MET A CA 1
ATOM 717 C C . MET A 1 94 ? 7.531 16.922 4.691 1 97.06 94 MET A C 1
ATOM 719 O O . MET A 1 94 ? 8.102 16.781 3.611 1 97.06 94 MET A O 1
ATOM 723 N N . GLU A 1 95 ? 7.914 17.75 5.562 1 97.12 95 GLU A N 1
ATOM 724 C CA . GLU A 1 95 ? 9.102 18.578 5.336 1 97.12 95 GLU A CA 1
ATOM 725 C C . GLU A 1 95 ? 10.367 17.734 5.297 1 97.12 95 GLU A C 1
ATOM 727 O O . GLU A 1 95 ? 11.234 17.938 4.445 1 97.12 95 GLU A O 1
ATOM 732 N N . TYR A 1 96 ? 10.414 16.859 6.18 1 97.25 96 TYR A N 1
ATOM 733 C CA . TYR A 1 96 ? 11.555 15.961 6.203 1 97.25 96 TYR A CA 1
ATOM 734 C C . TYR A 1 96 ? 11.594 15.086 4.953 1 97.25 96 TYR A C 1
ATOM 736 O O . TYR A 1 96 ? 12.664 14.867 4.375 1 97.25 96 TYR A O 1
ATOM 744 N N . ALA A 1 97 ? 10.43 14.578 4.508 1 97.44 97 ALA A N 1
ATOM 745 C CA . ALA A 1 97 ? 10.367 13.812 3.27 1 97.44 97 ALA A CA 1
ATOM 746 C C . ALA A 1 97 ? 10.891 14.625 2.092 1 97.44 97 ALA A C 1
ATOM 748 O O . ALA A 1 97 ? 11.594 14.102 1.226 1 97.44 97 ALA A O 1
ATOM 749 N N . ASN A 1 98 ? 10.547 15.875 2.088 1 97.38 98 ASN A N 1
ATOM 750 C CA . ASN A 1 98 ? 11.023 16.781 1.042 1 97.38 98 ASN A CA 1
ATOM 751 C C . ASN A 1 98 ? 12.547 16.891 1.039 1 97.38 98 ASN A C 1
ATOM 753 O O . ASN A 1 98 ? 13.172 16.875 -0.023 1 97.38 98 ASN A O 1
ATOM 757 N N . GLU A 1 99 ? 13.102 17.016 2.176 1 97.5 99 GLU A N 1
ATOM 758 C CA . GLU A 1 99 ? 14.555 17.078 2.301 1 97.5 99 GLU A CA 1
ATOM 759 C C . GLU A 1 99 ? 15.195 15.781 1.831 1 97.5 99 GLU A C 1
ATOM 761 O O . GLU A 1 99 ? 16.219 15.797 1.143 1 97.5 99 GLU A O 1
ATOM 766 N N . CYS A 1 100 ? 14.633 14.695 2.184 1 96.25 100 CYS A N 1
ATOM 767 C CA . CYS A 1 100 ? 15.148 13.383 1.797 1 96.25 100 CYS A CA 1
ATOM 768 C C . CYS A 1 100 ? 15.07 13.188 0.287 1 96.25 100 CYS A C 1
ATOM 770 O O . CYS A 1 100 ? 15.953 12.578 -0.312 1 96.25 100 CYS A O 1
ATOM 772 N N . LEU A 1 101 ? 13.992 13.664 -0.304 1 96.12 101 LEU A N 1
ATOM 773 C CA . LEU A 1 101 ? 13.844 13.539 -1.75 1 96.12 101 LEU A CA 1
ATOM 774 C C . LEU A 1 101 ? 14.977 14.258 -2.477 1 96.12 101 LEU A C 1
ATOM 776 O O . LEU A 1 101 ? 15.5 13.75 -3.467 1 96.12 101 LEU A O 1
ATOM 780 N N . LYS A 1 102 ? 15.359 15.391 -1.957 1 95.5 102 LYS A N 1
ATOM 781 C CA . LYS A 1 102 ? 16.438 16.172 -2.57 1 95.5 102 LYS A CA 1
ATOM 782 C C . LYS A 1 102 ? 17.75 15.391 -2.58 1 95.5 102 LYS A C 1
ATOM 784 O O . LYS A 1 102 ? 18.547 15.531 -3.5 1 95.5 102 LYS A O 1
ATOM 789 N N . SER A 1 103 ? 17.906 14.562 -1.595 1 93.06 103 SER A N 1
ATOM 790 C CA . SER A 1 103 ? 19.125 13.773 -1.492 1 93.06 103 SER A CA 1
ATOM 791 C C . SER A 1 103 ? 18.906 12.352 -1.999 1 93.06 103 SER A C 1
ATOM 793 O O . SER A 1 103 ? 19.781 11.5 -1.856 1 93.06 103 SER A O 1
ATOM 795 N N . LYS A 1 104 ? 17.719 12.047 -2.379 1 89.38 104 LYS A N 1
ATOM 796 C CA . LYS A 1 104 ? 17.344 10.734 -2.895 1 89.38 104 LYS A CA 1
ATOM 797 C C . LYS A 1 104 ? 17.531 9.648 -1.838 1 89.38 104 LYS A C 1
ATOM 799 O O . LYS A 1 104 ? 17.969 8.539 -2.152 1 89.38 104 LYS A O 1
ATOM 804 N N . TYR A 1 105 ? 17.359 10.062 -0.661 1 90.06 105 TYR A N 1
ATOM 805 C CA . TYR A 1 105 ? 17.453 9.141 0.472 1 90.06 105 TYR A CA 1
ATOM 806 C C . TYR A 1 105 ? 16.109 8.445 0.71 1 90.06 105 TYR A C 1
ATOM 808 O O . TYR A 1 105 ? 15.344 8.852 1.588 1 90.06 105 TYR A O 1
ATOM 816 N N . LEU A 1 106 ? 15.82 7.359 0.082 1 87.25 106 LEU A N 1
ATOM 817 C CA . LEU A 1 106 ? 14.539 6.66 0.041 1 87.25 106 LEU A CA 1
ATOM 818 C C . LEU A 1 106 ? 14.133 6.199 1.436 1 87.25 106 LEU A C 1
ATOM 820 O O . LEU A 1 106 ? 12.953 6.281 1.8 1 87.25 106 LEU A O 1
ATOM 824 N N . ARG A 1 107 ? 15.055 5.695 2.182 1 84.5 107 ARG A N 1
ATOM 825 C CA . ARG A 1 107 ? 14.727 5.242 3.531 1 84.5 107 ARG A CA 1
ATOM 826 C C . ARG A 1 107 ? 14.188 6.387 4.379 1 84.5 107 ARG A C 1
ATOM 828 O O . ARG A 1 107 ? 13.273 6.199 5.18 1 84.5 107 ARG A O 1
ATOM 835 N N . GLY A 1 108 ? 14.836 7.531 4.246 1 90.5 108 GLY A N 1
ATOM 836 C CA . GLY A 1 108 ? 14.359 8.703 4.957 1 90.5 108 GLY A CA 1
ATOM 837 C C . GLY A 1 108 ? 12.945 9.094 4.578 1 90.5 108 GLY A C 1
ATOM 838 O O . GLY A 1 108 ? 12.141 9.461 5.441 1 90.5 108 GLY A O 1
ATOM 839 N N . ILE A 1 109 ? 12.602 9 3.291 1 94.19 109 ILE A N 1
ATOM 840 C CA . ILE A 1 109 ? 11.242 9.266 2.83 1 94.19 109 ILE A CA 1
ATOM 841 C C . ILE A 1 109 ? 10.273 8.297 3.486 1 94.19 109 ILE A C 1
ATOM 843 O O . ILE A 1 109 ? 9.234 8.703 4.023 1 94.19 109 ILE A O 1
ATOM 847 N N . TYR A 1 110 ? 10.609 7.094 3.506 1 89.62 110 TYR A N 1
ATOM 848 C CA . TYR A 1 110 ? 9.734 6.078 4.082 1 89.62 110 TYR A CA 1
ATOM 849 C C . TYR A 1 110 ? 9.523 6.316 5.574 1 89.62 110 TYR A C 1
ATOM 851 O O . TYR A 1 110 ? 8.398 6.234 6.07 1 89.62 110 TYR A O 1
ATOM 859 N N . MET A 1 111 ? 10.602 6.586 6.238 1 88.44 111 MET A N 1
ATOM 860 C CA . MET A 1 111 ? 10.484 6.809 7.676 1 88.44 111 MET A CA 1
ATOM 861 C C . MET A 1 111 ? 9.602 8.016 7.965 1 88.44 111 MET A C 1
ATOM 863 O O . MET A 1 111 ? 8.828 8.008 8.922 1 88.44 111 MET A O 1
ATOM 867 N N . ALA A 1 112 ? 9.781 9.016 7.195 1 94.38 112 ALA A N 1
ATOM 868 C CA . ALA A 1 112 ? 8.922 10.188 7.344 1 94.38 112 ALA A CA 1
ATOM 869 C C . ALA A 1 112 ? 7.453 9.82 7.16 1 94.38 112 ALA A C 1
ATOM 871 O O . ALA A 1 112 ? 6.598 10.242 7.941 1 94.38 112 ALA A O 1
ATOM 872 N N . ILE A 1 113 ? 7.105 9 6.188 1 94.06 113 IL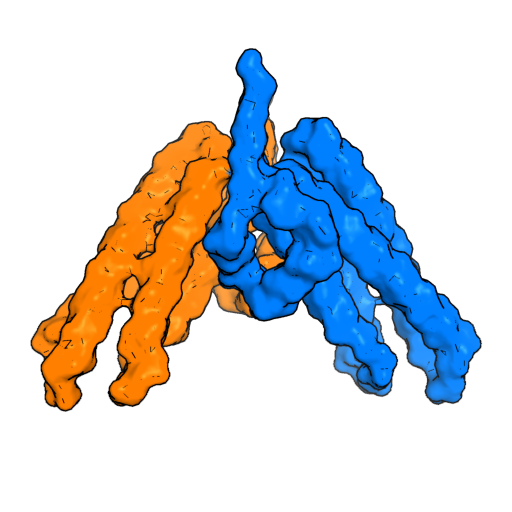E A N 1
ATOM 873 C CA . ILE A 1 113 ? 5.73 8.633 5.867 1 94.06 113 ILE A CA 1
ATOM 874 C C . ILE A 1 113 ? 5.176 7.715 6.953 1 94.06 113 ILE A C 1
ATOM 876 O O . ILE A 1 113 ? 4.023 7.855 7.367 1 94.06 113 ILE A O 1
ATOM 880 N N . LEU A 1 114 ? 5.992 6.773 7.367 1 88.19 114 LEU A N 1
ATOM 881 C CA . LEU A 1 114 ? 5.578 5.902 8.461 1 88.19 114 LEU A CA 1
ATOM 882 C C . LEU A 1 114 ? 5.191 6.719 9.688 1 88.19 114 LEU A C 1
ATOM 884 O O . LEU A 1 114 ? 4.164 6.453 10.32 1 88.19 114 LEU A O 1
ATOM 888 N N . SER A 1 115 ? 6.047 7.719 10 1 90.31 115 SER A N 1
ATOM 889 C CA . SER A 1 115 ? 5.77 8.586 11.141 1 90.31 115 SER A CA 1
ATOM 890 C C . SER A 1 115 ? 4.461 9.344 10.945 1 90.31 115 SER A C 1
ATOM 892 O O . SER A 1 115 ? 3.666 9.469 11.883 1 90.31 115 SER A O 1
ATOM 894 N N . SER A 1 116 ? 4.215 9.852 9.789 1 91.88 116 SER A N 1
ATOM 895 C CA . SER A 1 116 ? 2.996 10.594 9.484 1 91.88 116 SER A CA 1
ATOM 896 C C . SER A 1 116 ? 1.761 9.711 9.625 1 91.88 116 SER A C 1
ATOM 898 O O . SER A 1 116 ? 0.72 10.156 10.109 1 91.88 116 SER A O 1
ATOM 900 N N . LYS A 1 117 ? 1.799 8.547 9.258 1 85.69 117 LYS A N 1
ATOM 901 C CA . LYS A 1 117 ? 0.704 7.586 9.367 1 85.69 117 LYS A CA 1
ATOM 902 C C . LYS A 1 117 ? 0.385 7.277 10.828 1 85.69 117 LYS A C 1
ATOM 904 O O . LYS A 1 117 ? -0.782 7.141 11.195 1 85.69 117 LYS A O 1
ATOM 909 N N . VAL A 1 118 ? 1.449 7.094 11.555 1 82.81 118 VAL A N 1
ATOM 910 C CA . VAL A 1 118 ? 1.273 6.852 12.984 1 82.81 118 VAL A CA 1
ATOM 911 C C . VAL A 1 118 ? 0.514 8.016 13.609 1 82.81 118 VAL A C 1
ATOM 913 O O . VAL A 1 118 ? -0.395 7.809 14.422 1 82.81 118 VAL A O 1
ATOM 916 N N . ALA A 1 119 ? 0.913 9.195 13.203 1 85.31 119 ALA A N 1
ATOM 917 C CA . ALA A 1 119 ? 0.211 10.375 13.703 1 85.31 119 ALA A CA 1
ATOM 918 C C . ALA A 1 119 ? -1.27 10.328 13.336 1 85.31 119 ALA A C 1
ATOM 920 O O . ALA A 1 119 ? -2.133 10.586 14.18 1 85.31 119 ALA A O 1
ATOM 921 N N . ALA A 1 120 ? -1.677 9.961 12.156 1 86 120 ALA A N 1
ATOM 922 C CA . ALA A 1 120 ? -3.062 9.836 11.711 1 86 120 ALA A CA 1
ATOM 923 C C . ALA A 1 120 ? -3.789 8.734 12.469 1 86 120 ALA A C 1
ATOM 925 O O . ALA A 1 120 ? -4.965 8.875 12.812 1 86 120 ALA A O 1
ATOM 926 N N . GLY A 1 121 ? -3.123 7.672 12.766 1 84.5 121 GLY A N 1
ATOM 927 C CA . GLY A 1 121 ? -3.695 6.578 13.539 1 84.5 121 GLY A CA 1
ATOM 928 C C . GLY A 1 121 ? -4.016 6.969 14.969 1 84.5 121 GLY A C 1
ATOM 929 O O . GLY A 1 121 ? -5.062 6.594 15.5 1 84.5 121 GLY A O 1
ATOM 930 N N . ALA A 1 122 ? -3.043 7.625 15.547 1 87.81 122 ALA A N 1
ATOM 931 C CA . ALA A 1 122 ? -3.275 8.109 16.906 1 87.81 122 ALA A CA 1
ATOM 932 C C . ALA A 1 122 ? -4.52 8.992 16.969 1 87.81 122 ALA A C 1
ATOM 934 O O . ALA A 1 122 ? -5.301 8.906 17.922 1 87.81 122 ALA A O 1
ATOM 935 N N . CYS A 1 123 ? -4.734 9.766 16.016 1 91.81 123 CYS A N 1
ATOM 936 C CA . CYS A 1 123 ? -5.926 10.602 15.938 1 91.81 123 CYS A CA 1
ATOM 937 C C . CYS A 1 123 ? -7.18 9.75 15.797 1 91.81 123 CYS A C 1
ATOM 939 O O . CYS A 1 123 ? -8.188 10.016 16.453 1 91.81 123 CYS A O 1
ATOM 941 N N . THR A 1 124 ? -7.148 8.758 15.023 1 88.12 124 THR A N 1
ATOM 942 C CA . THR A 1 124 ? -8.273 7.848 14.852 1 88.12 124 THR A CA 1
ATOM 943 C C . THR A 1 124 ? -8.633 7.176 16.172 1 88.12 124 THR A C 1
ATOM 945 O O . THR A 1 124 ? -9.812 7.023 16.5 1 88.12 124 THR A O 1
ATOM 948 N N . ARG A 1 125 ? -7.652 6.828 16.906 1 86.62 125 ARG A N 1
ATOM 949 C CA . ARG A 1 125 ? -7.855 6.121 18.156 1 86.62 125 ARG A CA 1
ATOM 950 C C . ARG A 1 125 ? -8.57 7.004 19.172 1 86.62 125 ARG A C 1
ATOM 952 O O . ARG A 1 125 ? -9.273 6.504 20.062 1 86.62 125 ARG A O 1
ATOM 959 N N . GLU A 1 126 ? -8.352 8.32 19.094 1 89.06 126 GLU A N 1
ATOM 960 C CA . GLU A 1 126 ? -9.062 9.242 19.969 1 89.06 126 GLU A CA 1
ATOM 961 C C . GLU A 1 126 ? -10.57 9.07 19.859 1 89.06 126 GLU A C 1
ATOM 963 O O . GLU A 1 126 ? -11.312 9.383 20.797 1 89.06 126 GLU A O 1
ATOM 968 N N . PHE A 1 127 ? -11.062 8.445 18.828 1 90.75 127 PHE A N 1
ATOM 969 C CA . PHE A 1 127 ? -12.492 8.383 18.562 1 90.75 127 PHE A CA 1
ATOM 970 C C . PHE A 1 127 ? -12.977 6.934 18.562 1 90.75 127 PHE A C 1
ATOM 972 O O . PHE A 1 127 ? -14.031 6.629 18 1 90.75 127 PHE A O 1
ATOM 979 N N . GLU A 1 128 ? -12.211 6.113 19.062 1 88 128 GLU A N 1
ATOM 980 C CA . GLU A 1 128 ? -12.609 4.711 19.141 1 88 128 GLU A CA 1
ATOM 981 C C . GLU A 1 128 ? -13.766 4.516 20.125 1 88 128 GLU A C 1
ATOM 983 O O . GLU A 1 128 ? -14.539 3.568 19.984 1 88 128 GLU A O 1
ATOM 988 N N . THR A 1 129 ? -13.812 5.363 21.172 1 87.94 129 THR A N 1
ATOM 989 C CA . THR A 1 129 ? -14.922 5.332 22.109 1 87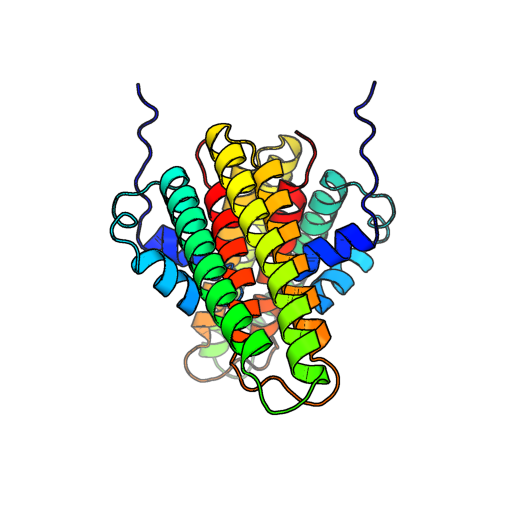.94 129 THR A CA 1
ATOM 990 C C . THR A 1 129 ? -15.891 6.488 21.859 1 87.94 129 THR A C 1
ATOM 992 O O . THR A 1 129 ? -15.477 7.551 21.375 1 87.94 129 THR A O 1
ATOM 995 N N . PRO A 1 130 ? -17.156 6.168 22.141 1 89.19 130 PRO A N 1
ATOM 996 C CA . PRO A 1 130 ? -18.094 7.27 21.953 1 89.19 130 PRO A CA 1
ATOM 997 C C . PRO A 1 130 ? -17.703 8.531 22.703 1 89.19 130 PRO A C 1
ATOM 999 O O . PRO A 1 130 ? -17.047 8.453 23.75 1 89.19 130 PRO A O 1
ATOM 1002 N N . PRO A 1 131 ? -18.078 9.727 22.156 1 88.31 131 PRO A N 1
ATOM 1003 C CA . PRO A 1 131 ? -18.891 10.016 20.984 1 88.31 131 PRO A CA 1
ATOM 1004 C C . PRO A 1 131 ? -18.094 9.945 19.672 1 88.31 131 PRO A C 1
ATOM 1006 O O . PRO A 1 131 ? -16.891 10.172 19.672 1 88.31 131 PRO A O 1
ATOM 1009 N N . ALA A 1 132 ? -18.734 9.656 18.625 1 86.5 132 ALA A N 1
ATOM 1010 C CA . ALA A 1 132 ? -18.109 9.5 17.312 1 86.5 132 ALA A CA 1
ATOM 1011 C C . ALA A 1 132 ? -17.812 10.859 16.688 1 86.5 132 ALA A C 1
ATOM 1013 O O . ALA A 1 132 ? -18.453 11.859 17 1 86.5 132 ALA A O 1
ATOM 1014 N N . ASP A 1 133 ? -16.766 10.789 15.859 1 88.62 133 ASP A N 1
ATOM 1015 C CA . ASP A 1 133 ? -16.438 11.992 15.102 1 88.62 133 ASP A CA 1
ATOM 1016 C C . ASP A 1 133 ? -17.5 12.281 14.039 1 88.62 133 ASP A C 1
ATOM 1018 O O . ASP A 1 133 ? -17.922 11.375 13.32 1 88.62 133 ASP A O 1
ATOM 1022 N N . LYS A 1 134 ? -17.984 13.492 14 1 87.38 134 LYS A N 1
ATOM 1023 C CA . LYS A 1 134 ? -18.969 13.891 13 1 87.38 134 LYS A CA 1
ATOM 1024 C C . LYS A 1 134 ? -18.375 14.875 12 1 87.38 134 LYS A C 1
ATOM 1026 O O . LYS A 1 134 ? -19.062 15.344 11.094 1 87.38 134 LYS A O 1
ATOM 1031 N N . SER A 1 135 ? -17.125 15.242 12.109 1 91.19 135 SER A N 1
ATOM 1032 C CA . SER A 1 135 ? -16.484 16.297 11.32 1 91.19 135 SER A CA 1
ATOM 1033 C C . SER A 1 135 ? -15.875 15.742 10.039 1 91.19 135 SER A C 1
ATOM 1035 O O . SER A 1 135 ? -15.438 16.5 9.172 1 91.19 135 SER A O 1
ATOM 1037 N N . GLY A 1 136 ? -15.758 14.359 9.867 1 93.31 136 GLY A N 1
ATOM 1038 C CA . GLY A 1 136 ? -15.102 13.758 8.719 1 93.31 136 GLY A CA 1
ATOM 1039 C C . GLY A 1 136 ? -13.625 13.492 8.953 1 93.31 136 GLY A C 1
ATOM 1040 O O . GLY A 1 136 ? -12.898 13.164 8.016 1 93.31 136 GLY A O 1
ATOM 1041 N N . LEU A 1 137 ? -13.188 13.641 10.188 1 94.25 137 LEU A N 1
ATOM 1042 C CA . LEU A 1 137 ? -11.781 13.5 10.547 1 94.25 137 LEU A CA 1
ATOM 1043 C C . LEU A 1 137 ? -11.281 12.094 10.25 1 94.25 137 LEU A C 1
ATOM 1045 O O . LEU A 1 137 ? -10.133 11.906 9.828 1 94.25 137 LEU A O 1
ATOM 1049 N N . ILE A 1 138 ? -12.125 11.117 10.391 1 91.94 138 ILE A N 1
ATOM 1050 C CA . ILE A 1 138 ? -11.727 9.734 10.148 1 91.94 138 ILE A CA 1
ATOM 1051 C C . ILE A 1 138 ? -11.438 9.523 8.664 1 91.94 138 ILE A C 1
ATOM 1053 O O . ILE A 1 138 ? -10.461 8.859 8.305 1 91.94 138 ILE A O 1
ATOM 1057 N N . GLU A 1 139 ? -12.219 10.062 7.855 1 93.12 139 GLU A N 1
ATOM 1058 C CA . GLU A 1 139 ? -11.984 10.008 6.418 1 93.12 139 GLU A CA 1
ATOM 1059 C C . GLU A 1 139 ? -10.711 10.758 6.031 1 93.12 139 GLU A C 1
ATOM 1061 O O . GLU A 1 139 ? -9.969 10.32 5.145 1 93.12 139 GLU A O 1
ATOM 1066 N N . ARG A 1 140 ? -10.43 11.82 6.664 1 95.06 140 ARG A N 1
ATOM 1067 C CA . ARG A 1 140 ? -9.219 12.586 6.383 1 95.06 140 ARG A CA 1
ATOM 1068 C C . ARG A 1 140 ? -7.973 11.812 6.812 1 95.06 140 ARG A C 1
ATOM 1070 O O . ARG A 1 140 ? -6.949 11.852 6.129 1 95.06 140 ARG A O 1
ATOM 1077 N N . ASN A 1 141 ? -8.102 11.102 7.922 1 93.12 141 ASN A N 1
ATOM 1078 C CA . ASN A 1 141 ? -7.008 10.234 8.344 1 93.12 141 ASN A CA 1
ATOM 1079 C C . ASN A 1 141 ? -6.719 9.148 7.309 1 93.12 141 ASN A C 1
ATOM 1081 O O . ASN A 1 141 ? -5.559 8.844 7.035 1 93.12 141 ASN A O 1
ATOM 1085 N N . ARG A 1 142 ? -7.746 8.578 6.781 1 90.12 142 ARG A N 1
ATOM 1086 C CA . ARG A 1 142 ? -7.594 7.566 5.734 1 90.12 142 ARG A CA 1
ATOM 1087 C C . ARG A 1 142 ? -6.918 8.156 4.5 1 90.12 142 ARG A C 1
ATOM 1089 O O . ARG A 1 142 ? -6.027 7.535 3.92 1 90.12 142 ARG A O 1
ATOM 1096 N N . LYS A 1 143 ? -7.293 9.312 4.098 1 94.5 143 LYS A N 1
ATOM 1097 C CA . LYS A 1 143 ? -6.719 9.977 2.934 1 94.5 143 LYS A CA 1
ATOM 1098 C C . LYS A 1 143 ? -5.238 10.289 3.15 1 94.5 143 LYS A C 1
ATOM 1100 O O . LYS A 1 143 ? -4.434 10.164 2.225 1 94.5 143 LYS A O 1
ATOM 1105 N N . LEU A 1 144 ? -4.887 10.703 4.34 1 95.12 144 LEU A N 1
ATOM 1106 C CA . LEU A 1 144 ? -3.484 10.969 4.641 1 95.12 144 LEU A CA 1
ATOM 1107 C C . LEU A 1 144 ? -2.643 9.711 4.457 1 95.12 144 LEU A C 1
ATOM 1109 O O . LEU A 1 144 ? -1.505 9.789 3.986 1 95.12 144 LEU A O 1
ATOM 1113 N N . ARG A 1 145 ? -3.168 8.578 4.797 1 90.88 145 ARG A N 1
ATOM 1114 C CA . ARG A 1 145 ? -2.473 7.312 4.59 1 90.88 145 ARG A CA 1
ATOM 1115 C C . ARG A 1 145 ? -2.236 7.051 3.107 1 90.88 145 ARG A C 1
ATOM 1117 O O . ARG A 1 145 ? -1.163 6.59 2.715 1 90.88 145 ARG A O 1
ATOM 1124 N N . ILE A 1 146 ? -3.197 7.352 2.291 1 93.12 146 ILE A N 1
ATOM 1125 C CA . ILE A 1 146 ? -3.086 7.133 0.853 1 93.12 146 ILE A CA 1
ATOM 1126 C C . ILE A 1 146 ? -2.035 8.078 0.268 1 93.12 146 ILE A C 1
ATOM 1128 O O . ILE A 1 146 ? -1.23 7.672 -0.575 1 93.12 146 ILE A O 1
ATOM 1132 N N . TYR A 1 147 ? -1.988 9.328 0.739 1 96.12 147 TYR A N 1
ATOM 1133 C CA . TYR A 1 147 ? -0.935 10.25 0.327 1 96.12 147 TYR A CA 1
ATOM 1134 C C . TYR A 1 147 ? 0.443 9.664 0.616 1 96.12 147 TYR A C 1
ATOM 1136 O O . TYR A 1 147 ? 1.341 9.727 -0.228 1 96.12 147 TYR A O 1
ATOM 1144 N N . GLY A 1 148 ? 0.566 9.117 1.771 1 94.62 148 GLY A N 1
ATOM 1145 C CA . GLY A 1 148 ? 1.825 8.484 2.137 1 94.62 148 GLY A CA 1
ATOM 1146 C C . GLY A 1 148 ? 2.207 7.34 1.222 1 94.62 148 GLY A C 1
ATOM 1147 O O . GLY A 1 148 ? 3.367 7.215 0.822 1 94.62 148 GLY A O 1
ATOM 1148 N N . GLN A 1 149 ? 1.24 6.555 0.889 1 91.38 149 GLN A N 1
ATOM 1149 C CA . GLN A 1 149 ? 1.505 5.426 0.002 1 91.38 149 GLN A CA 1
ATOM 1150 C C . GLN A 1 149 ? 1.97 5.906 -1.371 1 91.38 149 GLN A C 1
ATOM 1152 O O . GLN A 1 149 ? 2.879 5.316 -1.963 1 91.38 149 GLN A O 1
ATOM 1157 N N . ILE A 1 150 ? 1.32 6.898 -1.889 1 94.62 150 ILE A N 1
ATOM 1158 C CA . ILE A 1 150 ? 1.699 7.445 -3.188 1 94.62 150 ILE A CA 1
ATOM 1159 C C . ILE A 1 150 ? 3.158 7.895 -3.152 1 94.62 150 ILE A C 1
ATOM 1161 O O . ILE A 1 150 ? 3.928 7.602 -4.07 1 94.62 150 ILE A O 1
ATOM 1165 N N . ILE A 1 151 ? 3.553 8.594 -2.088 1 96 151 ILE A N 1
ATOM 1166 C CA . ILE A 1 151 ? 4.91 9.109 -1.955 1 96 151 ILE A CA 1
ATOM 1167 C C . ILE A 1 151 ? 5.906 7.957 -1.967 1 96 151 ILE A C 1
ATOM 1169 O O . ILE A 1 151 ? 6.883 7.98 -2.717 1 96 151 ILE A O 1
ATOM 1173 N N . VAL A 1 152 ? 5.629 6.949 -1.203 1 92.19 152 VAL A N 1
ATOM 1174 C CA . VAL A 1 152 ? 6.551 5.824 -1.091 1 92.19 152 VAL A CA 1
ATOM 1175 C C . VAL A 1 152 ? 6.656 5.105 -2.434 1 92.19 152 VAL A C 1
ATOM 1177 O O . VAL A 1 152 ? 7.758 4.844 -2.92 1 92.19 152 VAL A O 1
ATOM 1180 N N . LEU A 1 153 ? 5.551 4.836 -3.043 1 89.88 153 LEU A N 1
ATOM 1181 C CA . LEU A 1 153 ? 5.527 4.074 -4.289 1 89.88 153 LEU A CA 1
ATOM 1182 C C . LEU A 1 153 ? 6.199 4.852 -5.414 1 89.88 153 LEU A C 1
ATOM 1184 O O . LEU A 1 153 ? 6.984 4.289 -6.18 1 89.88 153 LEU A O 1
ATOM 1188 N N . ALA A 1 154 ? 5.914 6.074 -5.508 1 93.25 154 ALA A N 1
ATOM 1189 C CA . ALA A 1 154 ? 6.551 6.887 -6.543 1 93.25 154 ALA A CA 1
ATOM 1190 C C . ALA A 1 154 ? 8.055 6.977 -6.32 1 93.25 154 ALA A C 1
ATOM 1192 O O . ALA A 1 154 ? 8.836 6.961 -7.277 1 93.25 154 ALA A O 1
ATOM 1193 N N . SER A 1 155 ? 8.484 7.051 -5.098 1 92.69 155 SER A N 1
ATOM 1194 C CA . SER A 1 155 ? 9.906 7.207 -4.789 1 92.69 155 SER A CA 1
ATOM 1195 C C . SER A 1 155 ? 10.688 5.949 -5.152 1 92.69 155 SER A C 1
ATOM 1197 O O . SER A 1 155 ? 11.844 6.035 -5.578 1 92.69 155 SER A O 1
ATOM 1199 N N . VAL A 1 156 ? 10.086 4.844 -5.004 1 87.12 156 VAL A N 1
ATOM 1200 C CA . VAL A 1 156 ? 10.773 3.588 -5.305 1 87.12 156 VAL A CA 1
ATOM 1201 C C . VAL A 1 156 ? 10.992 3.469 -6.812 1 87.12 156 VAL A C 1
ATOM 1203 O O . VAL A 1 156 ? 11.922 2.789 -7.254 1 87.12 156 VAL A O 1
ATOM 1206 N N . LEU A 1 157 ? 10.172 4.203 -7.594 1 87.75 157 LEU A N 1
ATOM 1207 C CA . LEU A 1 157 ? 10.227 4.074 -9.047 1 87.75 157 LEU A CA 1
ATOM 1208 C C . LEU A 1 157 ? 11.141 5.133 -9.656 1 87.75 157 LEU A C 1
ATOM 1210 O O . LEU A 1 157 ? 11.32 5.18 -10.875 1 87.75 157 LEU A O 1
ATOM 1214 N N . MET A 1 158 ? 11.742 5.887 -8.781 1 87.44 158 MET A N 1
ATOM 1215 C CA . MET A 1 158 ? 12.703 6.875 -9.266 1 87.44 158 MET A CA 1
ATOM 1216 C C . MET A 1 158 ? 13.945 6.195 -9.828 1 87.44 158 MET A C 1
ATOM 1218 O O . MET A 1 158 ? 14.359 5.145 -9.336 1 87.44 158 MET A O 1
ATOM 1222 N N . PRO A 1 159 ? 14.438 6.836 -10.945 1 75.94 159 PRO A N 1
ATOM 1223 C CA . PRO A 1 159 ? 15.688 6.281 -11.469 1 75.94 159 PRO A CA 1
ATOM 1224 C C . PRO A 1 159 ? 16.859 6.438 -10.492 1 75.94 159 PRO A C 1
ATOM 1226 O O . PRO A 1 159 ? 16.906 7.414 -9.742 1 75.94 159 PRO A O 1
ATOM 1229 N N . SER A 1 160 ? 17.719 5.293 -10.195 1 62.03 160 SER A N 1
ATOM 1230 C CA . SER A 1 160 ? 18.922 5.371 -9.398 1 62.03 160 SER A CA 1
ATOM 1231 C C . SER A 1 160 ? 19.969 6.273 -10.055 1 62.03 160 SER A C 1
ATOM 1233 O O . SER A 1 160 ? 20.016 6.387 -11.281 1 62.03 160 SER A O 1
ATOM 1235 N N . ILE B 1 1 ? 33.219 -4.551 10.688 1 25.5 1 ILE B N 1
ATOM 1236 C CA . ILE B 1 1 ? 32 -4.453 11.469 1 25.5 1 ILE B CA 1
ATOM 1237 C C . ILE B 1 1 ? 30.812 -4.934 10.633 1 25.5 1 ILE B C 1
ATOM 1239 O O . ILE B 1 1 ? 30.547 -4.406 9.547 1 25.5 1 ILE B O 1
ATOM 1243 N N . SER B 1 2 ? 30.469 -6.078 10.539 1 34.44 2 SER B N 1
ATOM 1244 C CA . SER B 1 2 ? 29.375 -6.641 9.766 1 34.44 2 SER B CA 1
ATOM 1245 C C . SER B 1 2 ? 28.094 -5.828 9.938 1 34.44 2 SER B C 1
ATOM 1247 O O . SER B 1 2 ? 27.688 -5.531 11.062 1 34.44 2 SER B O 1
ATOM 1249 N N . PRO B 1 3 ? 27.719 -4.926 9.164 1 42 3 PRO B N 1
ATOM 1250 C CA . PRO B 1 3 ? 26.625 -4.023 9.516 1 42 3 PRO B CA 1
ATOM 1251 C C . PRO B 1 3 ? 25.516 -4.719 10.312 1 42 3 PRO B C 1
ATOM 1253 O O . PRO B 1 3 ? 25.062 -5.801 9.93 1 42 3 PRO B O 1
ATOM 1256 N N . SER B 1 4 ? 25.578 -4.836 11.562 1 47.25 4 SER B N 1
ATOM 1257 C CA . SER B 1 4 ? 24.75 -5.477 12.578 1 47.25 4 SER B CA 1
ATOM 1258 C C . SER B 1 4 ? 23.266 -5.352 12.25 1 47.25 4 SER B C 1
ATOM 1260 O O . SER B 1 4 ? 22.703 -4.254 12.289 1 47.25 4 SER B O 1
ATOM 1262 N N . SER B 1 5 ? 22.734 -6.121 11.266 1 61.62 5 SER B N 1
ATOM 1263 C CA . SER B 1 5 ? 21.328 -6.121 10.844 1 61.62 5 SER B CA 1
ATOM 1264 C C . SER B 1 5 ? 20.391 -6.219 12.039 1 61.62 5 SER B C 1
ATOM 1266 O O . SER B 1 5 ? 20.531 -7.125 12.867 1 61.62 5 SER B O 1
ATOM 1268 N N . VAL B 1 6 ? 19.906 -5.145 12.594 1 71.88 6 VAL B N 1
ATOM 1269 C CA . VAL B 1 6 ? 18.953 -5.074 13.703 1 71.88 6 VAL B CA 1
ATOM 1270 C C . VAL B 1 6 ? 17.672 -5.805 13.336 1 71.88 6 VAL B C 1
ATOM 1272 O O . VAL B 1 6 ? 17.109 -5.598 12.258 1 71.88 6 VAL B O 1
ATOM 1275 N N . ASN B 1 7 ? 17.422 -6.859 14.25 1 87.44 7 ASN B N 1
ATOM 1276 C CA . ASN B 1 7 ? 16.188 -7.613 14.07 1 87.44 7 ASN B CA 1
ATOM 1277 C C . ASN B 1 7 ? 14.969 -6.699 14.078 1 87.44 7 ASN B C 1
ATOM 1279 O O . ASN B 1 7 ? 14.93 -5.715 14.82 1 87.44 7 ASN B O 1
ATOM 1283 N N . VAL B 1 8 ? 14.086 -7.066 13.195 1 89.31 8 VAL B N 1
ATOM 1284 C CA . VAL B 1 8 ? 12.836 -6.312 13.156 1 89.31 8 VAL B CA 1
ATOM 1285 C C . VAL B 1 8 ? 12.008 -6.605 14.406 1 89.31 8 VAL B C 1
ATOM 1287 O O . VAL B 1 8 ? 11.906 -7.758 14.836 1 89.31 8 VAL B O 1
ATOM 1290 N N . SER B 1 9 ? 11.516 -5.641 15.008 1 87.94 9 SER B N 1
ATOM 1291 C CA . SER B 1 9 ? 10.672 -5.809 16.188 1 87.94 9 SER B CA 1
ATOM 1292 C C . SER B 1 9 ? 9.219 -6.07 15.797 1 87.94 9 SER B C 1
ATOM 1294 O O . SER B 1 9 ? 8.859 -5.949 14.625 1 87.94 9 SER B O 1
ATOM 1296 N N . GLU B 1 10 ? 8.383 -6.492 16.828 1 90.06 10 GLU B N 1
ATOM 1297 C CA . GLU B 1 10 ? 6.949 -6.648 16.609 1 90.06 10 GLU B CA 1
ATOM 1298 C C . GLU B 1 10 ? 6.309 -5.328 16.188 1 90.06 10 GLU B C 1
ATOM 1300 O O . GLU B 1 10 ? 5.391 -5.312 15.359 1 90.06 10 GLU B O 1
ATOM 1305 N N . ASN B 1 11 ? 6.852 -4.281 16.719 1 84.62 11 ASN B N 1
ATOM 1306 C CA . ASN B 1 11 ? 6.352 -2.959 16.375 1 84.62 11 ASN B CA 1
ATOM 1307 C C . ASN B 1 11 ? 6.684 -2.6 14.922 1 84.62 11 ASN B C 1
ATOM 1309 O O . ASN B 1 11 ? 5.898 -1.934 14.25 1 84.62 11 ASN B O 1
ATOM 1313 N N . ASP B 1 12 ? 7.852 -3.025 14.5 1 86.88 12 ASP B N 1
ATOM 1314 C CA . ASP B 1 12 ? 8.242 -2.799 13.109 1 86.88 12 ASP B CA 1
ATOM 1315 C C . ASP B 1 12 ? 7.297 -3.514 12.148 1 86.88 12 ASP B C 1
ATOM 1317 O O . ASP B 1 12 ? 6.914 -2.957 11.117 1 86.88 12 ASP B O 1
ATOM 1321 N N . ILE B 1 13 ? 6.91 -4.68 12.539 1 93.12 13 ILE B N 1
ATOM 1322 C CA . ILE B 1 13 ? 6.016 -5.484 11.711 1 93.12 13 ILE B CA 1
ATOM 1323 C C . ILE B 1 13 ? 4.637 -4.832 11.656 1 93.12 13 ILE B C 1
ATOM 1325 O O . ILE B 1 13 ? 4.043 -4.715 10.578 1 93.12 13 ILE B O 1
ATOM 1329 N N . GLU B 1 14 ? 4.156 -4.402 12.734 1 88.56 14 GLU B N 1
ATOM 1330 C CA . GLU B 1 14 ? 2.859 -3.74 12.789 1 88.56 14 GLU B CA 1
ATOM 1331 C C . GLU B 1 14 ? 2.855 -2.459 11.961 1 88.56 14 GLU B C 1
ATOM 1333 O O . GLU B 1 14 ? 1.902 -2.189 11.227 1 88.56 14 GLU B O 1
ATOM 1338 N N . ASP B 1 15 ? 3.961 -1.748 12.141 1 83.81 15 ASP B N 1
ATOM 1339 C CA . ASP B 1 15 ? 4.059 -0.489 11.406 1 83.81 15 ASP B CA 1
ATOM 1340 C C . ASP B 1 15 ? 4.102 -0.732 9.898 1 83.81 15 ASP B C 1
ATOM 1342 O O . ASP B 1 15 ? 3.475 -0.003 9.125 1 83.81 15 ASP B O 1
ATOM 1346 N N . LEU B 1 16 ? 4.832 -1.675 9.492 1 88.06 16 LEU B N 1
ATOM 1347 C CA . LEU B 1 16 ? 4.906 -2.041 8.078 1 88.06 16 LEU B CA 1
ATOM 1348 C C . LEU B 1 16 ? 3.539 -2.471 7.559 1 88.06 16 LEU B C 1
ATOM 1350 O O . LEU B 1 16 ? 3.104 -2.018 6.496 1 88.06 16 LEU B O 1
ATOM 1354 N N . CYS B 1 17 ? 2.793 -3.207 8.32 1 91.56 17 CYS B N 1
ATOM 1355 C CA . CYS B 1 17 ? 1.555 -3.83 7.863 1 91.56 17 CYS B CA 1
ATOM 1356 C C . CYS B 1 17 ? 0.415 -2.818 7.832 1 91.56 17 CYS B C 1
ATOM 1358 O O . CYS B 1 17 ? -0.522 -2.957 7.047 1 91.56 17 CYS B O 1
ATOM 1360 N N . LYS B 1 18 ? 0.508 -1.825 8.562 1 83.75 18 LYS B N 1
ATOM 1361 C CA . LYS B 1 18 ? -0.5 -0.769 8.555 1 83.75 18 LYS B CA 1
ATOM 1362 C C . LYS B 1 18 ? -0.56 -0.084 7.191 1 83.75 18 LYS B C 1
ATOM 1364 O O . LYS B 1 18 ? -1.561 0.553 6.852 1 83.75 18 LYS B O 1
ATOM 1369 N N . ASN B 1 19 ? 0.495 -0.291 6.465 1 80.5 19 ASN B N 1
ATOM 1370 C CA . ASN B 1 19 ? 0.574 0.353 5.16 1 80.5 19 ASN B CA 1
ATOM 1371 C C . ASN B 1 19 ? 0.125 -0.586 4.043 1 80.5 19 ASN B C 1
ATOM 1373 O O . ASN B 1 19 ? 0.273 -0.269 2.861 1 80.5 19 ASN B O 1
ATOM 1377 N N . THR B 1 20 ? -0.421 -1.655 4.375 1 87.56 20 THR B N 1
ATOM 1378 C CA . THR B 1 20 ? -0.991 -2.559 3.379 1 87.56 20 THR B CA 1
ATOM 1379 C C . THR B 1 20 ? -2.512 -2.447 3.357 1 87.56 20 THR B C 1
ATOM 1381 O O . THR B 1 20 ? -3.109 -1.842 4.25 1 87.56 20 THR B O 1
ATOM 1384 N N . ILE B 1 21 ? -3.123 -3.062 2.408 1 83.12 21 ILE B N 1
ATOM 1385 C CA . ILE B 1 21 ? -4.57 -3.002 2.252 1 83.12 21 ILE B CA 1
ATOM 1386 C C . ILE B 1 21 ? -5.246 -3.807 3.361 1 83.12 21 ILE B C 1
ATOM 1388 O O . ILE B 1 21 ? -6.371 -3.5 3.764 1 83.12 21 ILE B O 1
ATOM 1392 N N . ASP B 1 22 ? -4.609 -4.734 3.889 1 89.88 22 ASP B N 1
ATOM 1393 C CA . ASP B 1 22 ? -5.094 -5.59 4.969 1 89.88 22 ASP B CA 1
ATOM 1394 C C . ASP B 1 22 ? -3.994 -5.859 5.992 1 89.88 22 ASP B C 1
ATOM 1396 O O . ASP B 1 22 ? -3.279 -6.859 5.895 1 89.88 22 ASP B O 1
ATOM 1400 N N . ALA B 1 23 ? -3.971 -5.07 7.012 1 89.19 23 ALA B N 1
ATOM 1401 C CA . ALA B 1 23 ? -2.91 -5.121 8.016 1 89.19 23 ALA B CA 1
ATOM 1402 C C . ALA B 1 23 ? -2.957 -6.43 8.797 1 89.19 23 ALA B C 1
ATOM 1404 O O . ALA B 1 23 ? -1.916 -6.98 9.164 1 89.19 23 ALA B O 1
ATOM 1405 N N . GLN B 1 24 ? -4.211 -6.852 9.062 1 94.44 24 GLN B N 1
ATOM 1406 C CA . GLN B 1 24 ? -4.359 -8.078 9.844 1 94.44 24 GLN B CA 1
ATOM 1407 C C . GLN B 1 24 ? -3.82 -9.281 9.078 1 94.44 24 GLN B C 1
ATOM 1409 O O . GLN B 1 24 ? -3.113 -10.117 9.648 1 94.44 24 GLN B O 1
ATOM 1414 N N . PHE B 1 25 ? -4.191 -9.359 7.867 1 96.38 25 PHE B N 1
ATOM 1415 C CA . PHE B 1 25 ? -3.676 -10.453 7.059 1 96.38 25 PHE B CA 1
ATOM 1416 C C . PHE B 1 25 ? -2.162 -10.367 6.922 1 96.38 25 PHE B C 1
ATOM 1418 O O . PHE B 1 25 ? -1.465 -11.383 6.977 1 96.38 25 PHE B O 1
ATOM 1425 N N . CYS B 1 26 ? -1.64 -9.195 6.766 1 96.38 26 CYS B N 1
ATOM 1426 C CA . CYS B 1 26 ? -0.202 -8.969 6.668 1 96.38 26 CYS B CA 1
ATOM 1427 C C . CYS B 1 26 ? 0.522 -9.523 7.887 1 96.38 26 CYS B C 1
ATOM 1429 O O . CYS B 1 26 ? 1.5 -10.266 7.754 1 96.38 26 CYS B O 1
ATOM 1431 N N . VAL B 1 27 ? 0.048 -9.219 9.039 1 96.94 27 VAL B N 1
ATOM 1432 C CA . VAL B 1 27 ? 0.669 -9.688 10.273 1 96.94 27 VAL B CA 1
ATOM 1433 C C . VAL B 1 27 ? 0.627 -11.211 10.336 1 96.94 27 VAL B C 1
ATOM 1435 O O . VAL B 1 27 ? 1.622 -11.852 10.688 1 96.94 27 VAL B O 1
ATOM 1438 N N . LYS B 1 28 ? -0.539 -11.695 9.977 1 97.56 28 LYS B N 1
ATOM 1439 C CA . LYS B 1 28 ? -0.697 -13.148 9.984 1 97.56 28 LYS B CA 1
ATOM 1440 C C . LYS B 1 28 ? 0.306 -13.82 9.047 1 97.56 28 LYS B C 1
ATOM 1442 O O . LYS B 1 28 ? 0.911 -14.836 9.398 1 97.56 28 LYS B O 1
ATOM 1447 N N . VAL B 1 29 ? 0.533 -13.305 7.906 1 97.75 29 VAL B N 1
ATOM 1448 C CA . VAL B 1 29 ? 1.444 -13.836 6.902 1 97.75 29 VAL B CA 1
ATOM 1449 C C . VAL B 1 29 ? 2.871 -13.844 7.445 1 97.75 29 VAL B C 1
ATOM 1451 O O . VAL B 1 29 ? 3.553 -14.867 7.406 1 97.75 29 VAL B O 1
ATOM 1454 N N . LEU B 1 30 ? 3.332 -12.789 7.969 1 97.44 30 LEU B N 1
ATOM 1455 C CA . LEU B 1 30 ? 4.715 -12.656 8.414 1 97.44 30 LEU B CA 1
ATOM 1456 C C . LEU B 1 30 ? 4.977 -13.523 9.641 1 97.44 30 LEU B C 1
ATOM 1458 O O . LEU B 1 30 ? 6.051 -14.117 9.766 1 97.44 30 LEU B O 1
ATOM 1462 N N . LYS B 1 31 ? 3.994 -13.641 10.422 1 96.44 31 LYS B N 1
ATOM 1463 C CA . LYS B 1 31 ? 4.16 -14.414 11.648 1 96.44 31 LYS B CA 1
ATOM 1464 C C . LYS B 1 31 ? 4.07 -15.914 11.375 1 96.44 31 LYS B C 1
ATOM 1466 O O . LYS B 1 31 ? 4.453 -16.734 12.219 1 96.44 31 LYS B O 1
ATOM 1471 N N . SER B 1 32 ? 3.545 -16.25 10.305 1 96.81 32 SER B N 1
ATOM 1472 C CA . SER B 1 32 ? 3.404 -17.672 9.969 1 96.81 32 SER B CA 1
ATOM 1473 C C . SER B 1 32 ? 4.762 -18.297 9.68 1 96.81 32 SER B C 1
ATOM 1475 O O . SER B 1 32 ? 4.883 -19.531 9.656 1 96.81 32 SER B O 1
ATOM 1477 N N . ASP B 1 33 ? 5.75 -17.562 9.328 1 97.75 33 ASP B N 1
ATOM 1478 C CA . ASP B 1 33 ? 7.082 -18.078 9.031 1 97.75 33 ASP B CA 1
ATOM 1479 C C . ASP B 1 33 ? 7.973 -18.047 10.266 1 97.75 33 ASP B C 1
ATOM 1481 O O . ASP B 1 33 ? 8.188 -16.984 10.859 1 97.75 33 ASP B O 1
ATOM 1485 N N . PRO B 1 34 ? 8.594 -19.156 10.641 1 96.81 34 PRO B N 1
ATOM 1486 C CA . PRO B 1 34 ? 9.383 -19.219 11.875 1 96.81 34 PRO B CA 1
ATOM 1487 C C . PRO B 1 34 ? 10.672 -18.406 11.789 1 96.81 34 PRO B C 1
ATOM 1489 O O . PRO B 1 34 ? 11.328 -18.172 12.805 1 96.81 34 PRO B O 1
ATOM 1492 N N . ARG B 1 35 ? 11.047 -17.984 10.711 1 97.44 35 ARG B N 1
ATOM 1493 C CA . ARG B 1 35 ? 12.266 -17.203 10.562 1 97.44 35 ARG B CA 1
ATOM 1494 C C . ARG B 1 35 ? 12.016 -15.742 10.938 1 97.44 35 ARG B C 1
ATOM 1496 O O . ARG B 1 35 ? 12.961 -14.992 11.188 1 97.44 35 ARG B O 1
ATOM 1503 N N . THR B 1 36 ? 10.758 -15.227 11 1 96.75 36 THR B N 1
ATOM 1504 C CA . THR B 1 36 ? 10.391 -13.812 11.117 1 96.75 36 THR B CA 1
ATOM 1505 C C . THR B 1 36 ? 10.953 -13.211 12.398 1 96.75 36 THR B C 1
ATOM 1507 O O . THR B 1 36 ? 11.547 -12.133 12.383 1 96.75 36 THR B O 1
ATOM 1510 N N . PRO B 1 37 ? 10.914 -13.906 13.578 1 94.19 37 PRO B N 1
ATOM 1511 C CA . PRO B 1 37 ? 11.352 -13.281 14.828 1 94.19 37 PRO B CA 1
ATOM 1512 C C . PRO B 1 37 ? 12.836 -12.938 14.82 1 94.19 37 PRO B C 1
ATOM 1514 O O . PRO B 1 37 ? 13.273 -12.07 15.578 1 94.19 37 PRO B O 1
ATOM 1517 N N . LYS B 1 38 ? 13.602 -13.508 13.953 1 94.69 38 LYS B N 1
ATOM 1518 C CA . LYS B 1 38 ? 15.039 -13.273 13.945 1 94.69 38 LYS B CA 1
ATOM 1519 C C . LYS B 1 38 ? 15.469 -12.492 12.703 1 94.69 38 LYS B C 1
ATOM 1521 O O . LYS B 1 38 ? 16.656 -12.258 12.492 1 94.69 38 LYS B O 1
ATOM 1526 N N . ALA B 1 39 ? 14.539 -12.133 11.969 1 95.69 39 ALA B N 1
ATOM 1527 C CA . ALA B 1 39 ? 14.867 -11.523 10.688 1 95.69 39 ALA B CA 1
ATOM 1528 C C . ALA B 1 39 ? 15.039 -10.008 10.82 1 95.69 39 ALA B C 1
ATOM 1530 O O . ALA B 1 39 ? 14.336 -9.367 11.609 1 95.69 39 ALA B O 1
ATOM 1531 N N . ASP B 1 40 ? 16 -9.477 10.078 1 94.31 40 ASP B N 1
ATOM 1532 C CA . ASP B 1 40 ? 15.992 -8.047 9.789 1 94.31 40 ASP B CA 1
ATOM 1533 C C . ASP B 1 40 ? 15.148 -7.742 8.555 1 94.31 40 ASP B C 1
ATOM 1535 O O . ASP B 1 40 ? 14.438 -8.609 8.047 1 94.31 40 ASP B O 1
ATOM 1539 N N . PHE B 1 41 ? 15.219 -6.578 8.016 1 93.5 41 PHE B N 1
ATOM 1540 C CA . PHE B 1 41 ? 14.328 -6.23 6.914 1 93.5 41 PHE B CA 1
ATOM 1541 C C . PHE B 1 41 ? 14.742 -6.945 5.633 1 93.5 41 PHE B C 1
ATOM 1543 O O . PHE B 1 41 ? 13.906 -7.266 4.793 1 93.5 41 PHE B O 1
ATOM 1550 N N . GLU B 1 42 ? 16.047 -7.145 5.457 1 95.12 42 GLU B N 1
ATOM 1551 C CA . GLU B 1 42 ? 16.469 -7.961 4.32 1 95.12 42 GLU B CA 1
ATOM 1552 C C . GLU B 1 42 ? 15.914 -9.375 4.426 1 95.12 42 GLU B C 1
ATOM 1554 O O . GLU B 1 42 ? 15.383 -9.922 3.449 1 95.12 42 GLU B O 1
ATOM 1559 N N . GLY B 1 43 ? 16.047 -9.922 5.602 1 96.5 43 GLY B N 1
ATOM 1560 C CA . GLY B 1 43 ? 15.469 -11.234 5.852 1 96.5 43 GLY B CA 1
ATOM 1561 C C . GLY B 1 43 ? 13.969 -11.266 5.68 1 96.5 43 GLY B C 1
ATOM 1562 O O . GLY B 1 43 ? 13.414 -12.219 5.129 1 96.5 43 GLY B O 1
ATOM 1563 N N . LEU B 1 44 ? 13.289 -10.242 6.191 1 96.69 44 LEU B N 1
ATOM 1564 C CA . LEU B 1 44 ? 11.844 -10.148 6.047 1 96.69 44 LEU B CA 1
ATOM 1565 C C . LEU B 1 44 ? 11.445 -10.078 4.574 1 96.69 44 LEU B C 1
ATOM 1567 O O . LEU B 1 44 ? 10.43 -10.656 4.172 1 96.69 44 LEU B O 1
ATOM 1571 N N . THR B 1 45 ? 12.188 -9.344 3.836 1 96.94 45 THR B N 1
ATOM 1572 C CA . THR B 1 45 ? 11.953 -9.273 2.398 1 96.94 45 THR B CA 1
ATOM 1573 C C . THR B 1 45 ? 12.086 -10.656 1.764 1 96.94 45 THR B C 1
ATOM 1575 O O . THR B 1 45 ? 11.219 -11.07 0.989 1 96.94 45 THR B O 1
ATOM 1578 N N . GLN B 1 46 ? 13.125 -11.398 2.117 1 98 46 GLN B N 1
ATOM 1579 C CA . GLN B 1 46 ? 13.336 -12.742 1.604 1 98 46 GLN B CA 1
ATOM 1580 C C . GLN B 1 46 ? 12.188 -13.664 2 1 98 46 GLN B C 1
ATOM 1582 O O . GLN B 1 46 ? 11.664 -14.414 1.169 1 98 46 GLN B O 1
ATOM 1587 N N . ILE B 1 47 ? 11.844 -13.609 3.213 1 98.25 47 ILE B N 1
ATOM 1588 C CA . ILE B 1 47 ? 10.75 -14.422 3.721 1 98.25 47 ILE B CA 1
ATOM 1589 C C . ILE B 1 47 ? 9.477 -14.125 2.93 1 98.25 47 ILE B C 1
ATOM 1591 O O . ILE B 1 47 ? 8.766 -15.047 2.512 1 98.25 47 ILE B O 1
ATOM 1595 N N . SER B 1 48 ? 9.164 -12.875 2.764 1 98.19 48 SER B N 1
ATOM 1596 C CA . SER B 1 48 ? 7.953 -12.469 2.055 1 98.19 48 SER B CA 1
ATOM 1597 C C . SER B 1 48 ? 7.961 -12.969 0.615 1 98.19 48 SER B C 1
ATOM 1599 O O . SER B 1 48 ? 6.926 -13.391 0.091 1 98.19 48 SER B O 1
ATOM 1601 N N . ILE B 1 49 ? 9.141 -12.93 -0.021 1 98.31 49 ILE B N 1
ATOM 1602 C CA . ILE B 1 49 ? 9.266 -13.469 -1.373 1 98.31 49 ILE B CA 1
ATOM 1603 C C . ILE B 1 49 ? 9 -14.969 -1.36 1 98.31 49 ILE B C 1
ATOM 1605 O O . ILE B 1 49 ? 8.258 -15.484 -2.203 1 98.31 49 ILE B O 1
ATOM 1609 N N . ASP B 1 50 ? 9.57 -15.633 -0.433 1 98.44 50 ASP B N 1
ATOM 1610 C CA . ASP B 1 50 ? 9.398 -17.078 -0.325 1 98.44 50 ASP B CA 1
ATOM 1611 C C . ASP B 1 50 ? 7.926 -17.438 -0.126 1 98.44 50 ASP B C 1
ATOM 1613 O O . ASP B 1 50 ? 7.418 -18.359 -0.76 1 98.44 50 ASP B O 1
ATOM 1617 N N . LEU B 1 51 ? 7.309 -16.781 0.741 1 98.38 51 LEU B N 1
ATOM 1618 C CA . LEU B 1 51 ? 5.902 -17.047 1.018 1 98.38 51 LEU B CA 1
ATOM 1619 C C . LEU B 1 51 ? 5.043 -16.75 -0.207 1 98.38 51 LEU B C 1
ATOM 1621 O O . LEU B 1 51 ? 4.098 -17.484 -0.501 1 98.38 51 LEU B O 1
ATOM 1625 N N . SER B 1 52 ? 5.309 -15.688 -0.857 1 97.75 52 SER B N 1
ATOM 1626 C CA . SER B 1 52 ? 4.582 -15.336 -2.074 1 97.75 52 SER B CA 1
ATOM 1627 C C . SER B 1 52 ? 4.762 -16.406 -3.15 1 97.75 52 SER B C 1
ATOM 1629 O O . SER B 1 52 ? 3.811 -16.766 -3.846 1 97.75 52 SER B O 1
ATOM 1631 N N . ARG B 1 53 ? 6 -16.859 -3.311 1 97.44 53 ARG B N 1
ATOM 1632 C CA . ARG B 1 53 ? 6.285 -17.922 -4.27 1 97.44 53 ARG B CA 1
ATOM 1633 C C . ARG B 1 53 ? 5.457 -19.172 -3.969 1 97.44 53 ARG B C 1
ATOM 1635 O O . ARG B 1 53 ? 4.859 -19.766 -4.871 1 97.44 53 ARG B O 1
ATOM 1642 N N . SER B 1 54 ? 5.465 -19.562 -2.752 1 97.62 54 SER B N 1
ATOM 1643 C CA . SER B 1 54 ? 4.684 -20.719 -2.336 1 97.62 54 SER B CA 1
ATOM 1644 C C . SER B 1 54 ? 3.197 -20.516 -2.605 1 97.62 54 SER B C 1
ATOM 1646 O O . SER B 1 54 ? 2.506 -21.438 -3.047 1 97.62 54 SER B O 1
ATOM 1648 N N . PHE B 1 55 ? 2.711 -19.359 -2.311 1 97.81 55 PHE B N 1
ATOM 1649 C CA . PHE B 1 55 ? 1.308 -19.031 -2.527 1 97.81 55 PHE B CA 1
ATOM 1650 C C . PHE B 1 55 ? 0.949 -19.141 -4.004 1 97.81 55 PHE B C 1
ATOM 1652 O O . PHE B 1 55 ? -0.1 -19.672 -4.355 1 97.81 55 PHE B O 1
ATOM 1659 N N . VAL B 1 56 ? 1.812 -18.609 -4.82 1 97.5 56 VAL B N 1
ATOM 1660 C CA . VAL B 1 56 ? 1.588 -18.641 -6.262 1 97.5 56 VAL B CA 1
ATOM 1661 C C . VAL B 1 56 ? 1.556 -20.078 -6.758 1 97.5 56 VAL B C 1
ATOM 1663 O O . VAL B 1 56 ? 0.706 -20.438 -7.574 1 97.5 56 VAL B O 1
ATOM 1666 N N . LEU B 1 57 ? 2.49 -20.891 -6.281 1 97.56 57 LEU B N 1
ATOM 1667 C CA . LEU B 1 57 ? 2.537 -22.297 -6.68 1 97.56 57 LEU B CA 1
ATOM 1668 C C . LEU B 1 57 ? 1.27 -23.016 -6.254 1 97.56 57 LEU B C 1
ATOM 1670 O O . LEU B 1 57 ? 0.7 -23.797 -7.027 1 97.56 57 LEU B O 1
ATOM 1674 N N . GLU B 1 58 ? 0.853 -22.766 -5.051 1 97.44 58 GLU B N 1
ATOM 1675 C CA . GLU B 1 58 ? -0.365 -23.391 -4.539 1 97.44 58 GLU B CA 1
ATOM 1676 C C . GLU B 1 58 ? -1.582 -22.984 -5.363 1 97.44 58 GLU B C 1
ATOM 1678 O O . GLU B 1 58 ? -2.424 -23.812 -5.691 1 97.44 58 GLU B O 1
ATOM 1683 N N . THR B 1 59 ? -1.723 -21.766 -5.633 1 97.12 59 THR B N 1
ATOM 1684 C CA . THR B 1 59 ? -2.846 -21.266 -6.422 1 97.12 59 THR B CA 1
ATOM 1685 C C . THR B 1 59 ? -2.805 -21.844 -7.836 1 97.12 59 THR B C 1
ATOM 1687 O O . THR B 1 59 ? -3.844 -22.172 -8.406 1 97.12 59 THR B O 1
ATOM 1690 N N . SER B 1 60 ? -1.589 -21.922 -8.461 1 96.75 60 SER B N 1
ATOM 1691 C CA . SER B 1 60 ? -1.432 -22.516 -9.789 1 96.75 60 SER B CA 1
ATOM 1692 C C . SER B 1 60 ? -1.937 -23.953 -9.805 1 96.75 60 SER B C 1
ATOM 1694 O O . SER B 1 60 ? -2.604 -24.375 -10.758 1 96.75 60 SER B O 1
ATOM 1696 N N . ALA B 1 61 ? -1.574 -24.641 -8.797 1 97.38 61 ALA B N 1
ATOM 1697 C CA . ALA B 1 61 ? -2.041 -26.031 -8.711 1 97.38 61 ALA B CA 1
ATOM 1698 C C . ALA B 1 61 ? -3.562 -26.094 -8.633 1 97.38 61 ALA B C 1
ATOM 1700 O O . ALA B 1 61 ? -4.188 -26.938 -9.266 1 97.38 61 ALA B O 1
ATOM 1701 N N . MET B 1 62 ? -4.191 -25.25 -7.809 1 96.88 62 MET B N 1
ATOM 1702 C CA . MET B 1 62 ? -5.645 -25.172 -7.719 1 96.88 62 MET B CA 1
ATOM 1703 C C . MET B 1 62 ? -6.258 -24.875 -9.086 1 96.88 62 MET B C 1
ATOM 1705 O O . MET B 1 62 ? -7.223 -25.516 -9.492 1 96.88 62 MET B O 1
ATOM 1709 N N . LEU B 1 63 ? -5.707 -23.922 -9.789 1 96.69 63 LEU B N 1
ATOM 1710 C CA . LEU B 1 63 ? -6.215 -23.5 -11.086 1 96.69 63 LEU B CA 1
ATOM 1711 C C . LEU B 1 63 ? -6.09 -24.625 -12.117 1 96.69 63 LEU B C 1
ATOM 1713 O O . LEU B 1 63 ? -6.984 -24.812 -12.945 1 96.69 63 LEU B O 1
ATOM 1717 N N . ALA B 1 64 ? -4.93 -25.297 -12.117 1 96.62 64 ALA B N 1
ATOM 1718 C CA . ALA B 1 64 ? -4.742 -26.422 -13.023 1 96.62 64 ALA B CA 1
ATOM 1719 C C . ALA B 1 64 ? -5.824 -27.484 -12.82 1 96.62 64 ALA B C 1
ATOM 1721 O O . ALA B 1 64 ? -6.363 -28.016 -13.789 1 96.62 64 ALA B O 1
ATOM 1722 N N . SER B 1 65 ? -6.109 -27.719 -11.555 1 96.69 65 SER B N 1
ATOM 1723 C CA . SER B 1 65 ? -7.152 -28.688 -11.234 1 96.69 65 SER B CA 1
ATOM 1724 C C . SER B 1 65 ? -8.516 -28.219 -11.727 1 96.69 65 SER B C 1
ATOM 1726 O O . SER B 1 65 ? -9.289 -29 -12.281 1 96.69 65 SER B O 1
ATOM 1728 N N . LEU B 1 66 ? -8.852 -26.938 -11.555 1 95 66 LEU B N 1
ATOM 1729 C CA . LEU B 1 66 ? -10.133 -26.375 -11.977 1 95 66 LEU B CA 1
ATOM 1730 C C . LEU B 1 66 ? -10.242 -26.375 -13.5 1 95 66 LEU B C 1
ATOM 1732 O O . LEU B 1 66 ? -11.297 -26.672 -14.055 1 95 66 LEU B O 1
ATOM 1736 N N . ALA B 1 67 ? -9.188 -26.016 -14.203 1 94.81 67 ALA B N 1
ATOM 1737 C CA . ALA B 1 67 ? -9.18 -25.969 -15.664 1 94.81 67 ALA B CA 1
ATOM 1738 C C . ALA B 1 67 ? -9.406 -27.344 -16.266 1 94.81 67 ALA B C 1
ATOM 1740 O O . ALA B 1 67 ? -10 -27.469 -17.344 1 94.81 67 ALA B O 1
ATOM 1741 N N . LYS B 1 68 ? -9 -28.312 -15.539 1 93.31 68 LYS B N 1
ATOM 1742 C CA . LYS B 1 68 ? -9.109 -29.672 -16.031 1 93.31 68 LYS B CA 1
ATOM 1743 C C . LYS B 1 68 ? -10.461 -30.281 -15.656 1 93.31 68 LYS B C 1
ATOM 1745 O O . LYS B 1 68 ? -11.07 -31 -16.453 1 93.31 68 LYS B O 1
ATOM 1750 N N . ASN B 1 69 ? -11.023 -29.891 -14.477 1 88.88 69 ASN B N 1
ATOM 1751 C CA . ASN B 1 69 ? -12.086 -30.703 -13.906 1 88.88 69 ASN B CA 1
ATOM 1752 C C . ASN B 1 69 ? -13.391 -29.922 -13.797 1 88.88 69 ASN B C 1
ATOM 1754 O O . ASN B 1 69 ? -14.43 -30.484 -13.445 1 88.88 69 ASN B O 1
ATOM 1758 N N . ASP B 1 70 ? -13.281 -28.641 -14.023 1 83.62 70 ASP B N 1
ATOM 1759 C CA . ASP B 1 70 ? -14.516 -27.891 -13.867 1 83.62 70 ASP B CA 1
ATOM 1760 C C . ASP B 1 70 ? -15.609 -28.406 -14.797 1 83.62 70 ASP B C 1
ATOM 1762 O O . ASP B 1 70 ? -15.344 -28.688 -15.969 1 83.62 70 ASP B O 1
ATOM 1766 N N . THR B 1 71 ? -16.734 -28.625 -14.328 1 79.25 71 THR B N 1
ATOM 1767 C CA . THR B 1 71 ? -17.812 -29.219 -15.109 1 79.25 71 THR B CA 1
ATOM 1768 C C . THR B 1 71 ? -18.906 -28.203 -15.406 1 79.25 71 THR B C 1
ATOM 1770 O O . THR B 1 71 ? -19.906 -28.531 -16.062 1 79.25 71 THR B O 1
ATOM 1773 N N . GLN B 1 72 ? -18.656 -27.016 -14.875 1 77.5 72 GLN B N 1
ATOM 1774 C CA . GLN B 1 72 ? -19.719 -26.031 -15.031 1 77.5 72 GLN B CA 1
ATOM 1775 C C . GLN B 1 72 ? -19.875 -25.609 -16.484 1 77.5 72 GLN B C 1
ATOM 1777 O O . GLN B 1 72 ? -20.984 -25.5 -17 1 77.5 72 GLN B O 1
ATOM 1782 N N . SER B 1 73 ? -18.75 -25.172 -17.125 1 83.31 73 SER B N 1
ATOM 1783 C CA . SER B 1 73 ? -18.828 -24.766 -18.531 1 83.31 73 SER B CA 1
ATOM 1784 C C . SER B 1 73 ? -17.438 -24.656 -19.156 1 83.31 73 SER B C 1
ATOM 1786 O O . SER B 1 73 ? -16.453 -24.5 -18.453 1 83.31 73 SER B O 1
ATOM 1788 N N . ALA B 1 74 ? -17.484 -24.781 -20.469 1 89 74 ALA B N 1
ATOM 1789 C CA . ALA B 1 74 ? -16.266 -24.562 -21.25 1 89 74 ALA B CA 1
ATOM 1790 C C . ALA B 1 74 ? -15.719 -23.156 -21.031 1 89 74 ALA B C 1
ATOM 1792 O O . ALA B 1 74 ? -14.5 -22.953 -21.031 1 89 74 ALA B O 1
ATOM 1793 N N . LEU B 1 75 ? -16.594 -22.25 -20.688 1 91.81 75 LEU B N 1
ATOM 1794 C CA . LEU B 1 75 ? -16.203 -20.859 -20.469 1 91.81 75 LEU B CA 1
ATOM 1795 C C . LEU B 1 75 ? -15.414 -20.734 -19.156 1 91.81 75 LEU B C 1
ATOM 1797 O O . LEU B 1 75 ? -14.375 -20.078 -19.125 1 91.81 75 LEU B O 1
ATOM 1801 N N . MET B 1 76 ? -15.875 -21.438 -18.219 1 92.5 76 MET B N 1
ATOM 1802 C CA . MET B 1 76 ? -15.195 -21.391 -16.922 1 92.5 76 MET B CA 1
ATOM 1803 C C . MET B 1 76 ? -13.812 -22.031 -17.016 1 92.5 76 MET B C 1
ATOM 1805 O O . MET B 1 76 ? -12.844 -21.5 -16.469 1 92.5 76 MET B O 1
ATOM 1809 N N . LYS B 1 77 ? -13.742 -23.125 -17.703 1 93.25 77 LYS B N 1
ATOM 1810 C CA . LYS B 1 77 ? -12.461 -23.797 -17.875 1 93.25 77 LYS B CA 1
ATOM 1811 C C . LYS B 1 77 ? -11.461 -22.906 -18.609 1 93.25 77 LYS B C 1
ATOM 1813 O O . LYS B 1 77 ? -10.281 -22.875 -18.25 1 93.25 77 LYS B O 1
ATOM 1818 N N . SER B 1 78 ? -11.945 -22.219 -19.578 1 93.75 78 SER B N 1
ATOM 1819 C CA . SER B 1 78 ? -11.086 -21.312 -20.312 1 93.75 78 SER B CA 1
ATOM 1820 C C . SER B 1 78 ? -10.602 -20.156 -19.438 1 93.75 78 SER B C 1
ATOM 1822 O O . SER B 1 78 ? -9.445 -19.734 -19.531 1 93.75 78 SER B O 1
ATOM 1824 N N . ARG B 1 79 ? -11.445 -19.688 -18.547 1 95 79 ARG B N 1
ATOM 1825 C CA . ARG B 1 79 ? -11.078 -18.594 -17.641 1 95 79 ARG B CA 1
ATOM 1826 C C . ARG B 1 79 ? -10.031 -19.062 -16.625 1 95 79 ARG B C 1
ATOM 1828 O O . ARG B 1 79 ? -9.07 -18.344 -16.344 1 95 79 ARG B O 1
ATOM 1835 N N . TYR B 1 80 ? -10.172 -20.25 -16.156 1 95.88 80 TYR B N 1
ATOM 1836 C CA . TYR B 1 80 ? -9.188 -20.781 -15.219 1 95.88 80 TYR B CA 1
ATOM 1837 C C . TYR B 1 80 ? -7.852 -21.031 -15.914 1 95.88 80 TYR B C 1
ATOM 1839 O O . TYR B 1 80 ? -6.789 -20.812 -15.328 1 95.88 80 TYR B O 1
ATOM 1847 N N . SER B 1 81 ? -7.883 -21.5 -17.156 1 95.25 81 SER B N 1
ATOM 1848 C CA . SER B 1 81 ? -6.66 -21.703 -17.922 1 95.25 81 SER B CA 1
ATOM 1849 C C . SER B 1 81 ? -5.938 -20.391 -18.172 1 95.25 81 SER B C 1
ATOM 1851 O O . SER B 1 81 ? -4.707 -20.312 -18.109 1 95.25 81 SER B O 1
ATOM 1853 N N . ALA B 1 82 ? -6.738 -19.359 -18.469 1 94.88 82 ALA B N 1
ATOM 1854 C CA . ALA B 1 82 ? -6.156 -18.031 -18.656 1 94.88 82 ALA B CA 1
ATOM 1855 C C . ALA B 1 82 ? -5.508 -17.531 -17.359 1 94.88 82 ALA B C 1
ATOM 1857 O O . ALA B 1 82 ? -4.41 -16.969 -17.391 1 94.88 82 ALA B O 1
ATOM 1858 N N . CYS B 1 83 ? -6.148 -17.812 -16.281 1 96.56 83 CYS B N 1
ATOM 1859 C CA . CYS B 1 83 ? -5.602 -17.406 -14.992 1 96.56 83 CYS B CA 1
ATOM 1860 C C . CYS B 1 83 ? -4.355 -18.219 -14.648 1 96.56 83 CYS B C 1
ATOM 1862 O O . CYS B 1 83 ? -3.406 -17.688 -14.07 1 96.56 83 CYS B O 1
ATOM 1864 N N . LEU B 1 84 ? -4.379 -19.484 -14.961 1 96.5 84 LEU B N 1
ATOM 1865 C CA . LEU B 1 84 ? -3.213 -20.328 -14.727 1 96.5 84 LEU B CA 1
ATOM 1866 C C . LEU B 1 84 ? -1.984 -19.766 -15.438 1 96.5 84 LEU B C 1
ATOM 1868 O O . LEU B 1 84 ? -0.887 -19.766 -14.875 1 96.5 84 LEU B O 1
ATOM 1872 N N . MET B 1 85 ? -2.158 -19.266 -16.594 1 95.56 85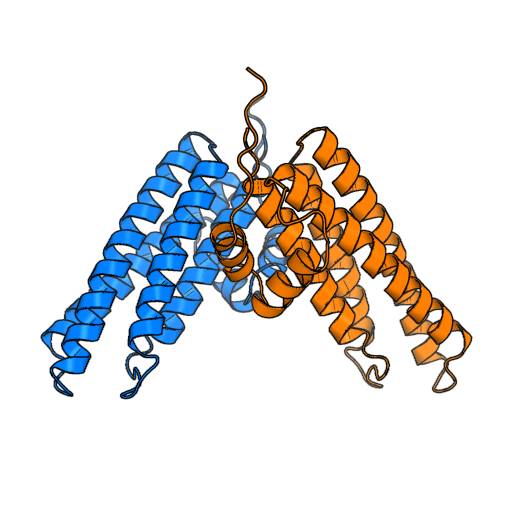 MET B N 1
ATOM 1873 C CA . MET B 1 85 ? -1.055 -1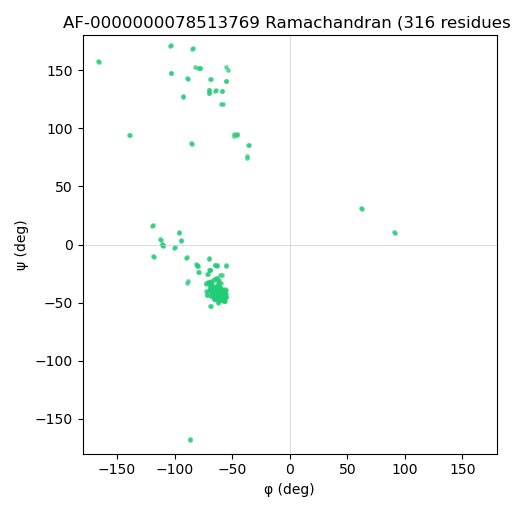8.656 -17.328 1 95.56 85 MET B CA 1
ATOM 1874 C C . MET B 1 85 ? -0.549 -17.406 -16.609 1 95.56 85 MET B C 1
ATOM 1876 O O . MET B 1 85 ? 0.66 -17.188 -16.516 1 95.56 85 MET B O 1
ATOM 1880 N N . GLN B 1 86 ? -1.499 -16.625 -16.094 1 95.19 86 GLN B N 1
ATOM 1881 C CA . GLN B 1 86 ? -1.124 -15.406 -15.375 1 95.19 86 GLN B CA 1
ATOM 1882 C C . GLN B 1 86 ? -0.354 -15.742 -14.102 1 95.19 86 GLN B C 1
ATOM 1884 O O . GLN B 1 86 ? 0.623 -15.07 -13.758 1 95.19 86 GLN B O 1
ATOM 1889 N N . TYR B 1 87 ? -0.716 -16.734 -13.414 1 95.75 87 TYR B N 1
ATOM 1890 C CA . TYR B 1 87 ? -0.027 -17.141 -12.195 1 95.75 87 TYR B CA 1
ATOM 1891 C C . TYR B 1 87 ? 1.348 -17.719 -12.516 1 95.75 87 TYR B C 1
ATOM 1893 O O . TYR B 1 87 ? 2.275 -17.609 -11.703 1 95.75 87 TYR B O 1
ATOM 1901 N N . GLY B 1 88 ? 1.512 -18.391 -13.648 1 94.62 88 GLY B N 1
ATOM 1902 C CA . GLY B 1 88 ? 2.838 -18.766 -14.109 1 94.62 88 GLY B CA 1
ATOM 1903 C C . GLY B 1 88 ? 3.779 -17.578 -14.25 1 94.62 88 GLY B C 1
ATOM 1904 O O . GLY B 1 88 ? 4.938 -17.656 -13.844 1 94.62 88 GLY B O 1
ATOM 1905 N N . ARG B 1 89 ? 3.266 -16.5 -14.742 1 94.06 89 ARG B N 1
ATOM 1906 C CA . ARG B 1 89 ? 4.039 -15.273 -14.867 1 94.06 89 ARG B CA 1
ATOM 1907 C C . ARG B 1 89 ? 4.398 -14.711 -13.5 1 94.06 89 ARG B C 1
ATOM 1909 O O . ARG B 1 89 ? 5.52 -14.25 -13.289 1 94.06 89 ARG B O 1
ATOM 1916 N N . SER B 1 90 ? 3.434 -14.805 -12.625 1 95.94 90 SER B N 1
ATOM 1917 C CA . SER B 1 90 ? 3.674 -14.297 -11.273 1 95.94 90 SER B CA 1
ATOM 1918 C C . SER B 1 90 ? 4.785 -15.086 -10.586 1 95.94 90 SER B C 1
ATOM 1920 O O . SER B 1 90 ? 5.562 -14.516 -9.812 1 95.94 90 SER B O 1
ATOM 1922 N N . PHE B 1 91 ? 4.891 -16.375 -10.828 1 96.38 91 PHE B N 1
ATOM 1923 C CA . PHE B 1 91 ? 5.977 -17.172 -10.273 1 96.38 91 PHE B CA 1
ATOM 1924 C C . PHE B 1 91 ? 7.328 -16.656 -10.7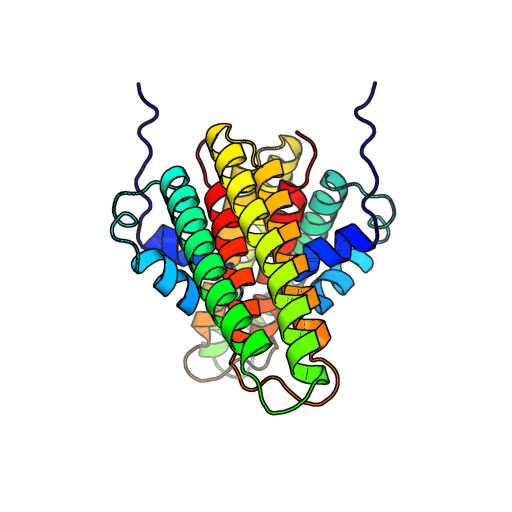58 1 96.38 91 PHE B C 1
ATOM 1926 O O . PHE B 1 91 ? 8.258 -16.5 -9.969 1 96.38 91 PHE B O 1
ATOM 1933 N N . ASN B 1 92 ? 7.434 -16.422 -12.062 1 96.69 92 ASN B N 1
ATOM 1934 C CA . ASN B 1 92 ? 8.664 -15.875 -12.625 1 96.69 92 ASN B CA 1
ATOM 1935 C C . ASN B 1 92 ? 9 -14.508 -12.039 1 96.69 92 ASN B C 1
ATOM 1937 O O . ASN B 1 92 ? 10.172 -14.18 -11.836 1 96.69 92 ASN B O 1
ATOM 1941 N N . ASP B 1 93 ? 7.961 -13.734 -11.805 1 96.81 93 ASP B N 1
ATOM 1942 C CA . ASP B 1 93 ? 8.164 -12.422 -11.188 1 96.81 93 ASP B CA 1
ATOM 1943 C C . ASP B 1 93 ? 8.789 -12.555 -9.805 1 96.81 93 ASP B C 1
ATOM 1945 O O . ASP B 1 93 ? 9.656 -11.766 -9.43 1 96.81 93 ASP B O 1
ATOM 1949 N N . MET B 1 94 ? 8.359 -13.578 -9.039 1 97.19 94 MET B N 1
ATOM 1950 C CA . MET B 1 94 ? 8.914 -13.781 -7.707 1 97.19 94 MET B CA 1
ATOM 1951 C C . MET B 1 94 ? 10.359 -14.25 -7.785 1 97.19 94 MET B C 1
ATOM 1953 O O . MET B 1 94 ? 11.188 -13.883 -6.941 1 97.19 94 MET B O 1
ATOM 1957 N N . GLU B 1 95 ? 10.672 -14.969 -8.773 1 97.25 95 GLU B N 1
ATOM 1958 C CA . GLU B 1 95 ? 12.055 -15.383 -8.984 1 97.25 95 GLU B CA 1
ATOM 1959 C C . GLU B 1 95 ? 12.945 -14.188 -9.312 1 97.25 95 GLU B C 1
ATOM 1961 O O . GLU B 1 95 ? 14.062 -14.086 -8.805 1 97.25 95 GLU B O 1
ATOM 1966 N N . TYR B 1 96 ? 12.445 -13.391 -10.125 1 97.38 96 TYR B N 1
ATOM 1967 C CA . TYR B 1 96 ? 13.188 -12.188 -10.469 1 97.38 96 TYR B CA 1
ATOM 1968 C C . TYR B 1 96 ? 13.359 -11.281 -9.25 1 97.38 96 TYR B C 1
ATOM 1970 O O . TYR B 1 96 ? 14.438 -10.719 -9.039 1 97.38 96 TYR B O 1
ATOM 1978 N N . ALA B 1 97 ? 12.297 -11.141 -8.438 1 97.5 97 ALA B N 1
ATOM 1979 C CA . ALA B 1 97 ? 12.406 -10.367 -7.199 1 97.5 97 ALA B CA 1
ATOM 1980 C C . ALA B 1 97 ? 13.508 -10.922 -6.301 1 97.5 97 ALA B C 1
ATOM 1982 O O . ALA B 1 97 ? 14.258 -10.164 -5.684 1 97.5 97 ALA B O 1
ATOM 1983 N N . ASN B 1 98 ? 13.578 -12.219 -6.246 1 97.5 98 ASN B N 1
ATOM 1984 C CA . ASN B 1 98 ? 14.617 -12.883 -5.457 1 97.5 98 ASN B CA 1
ATOM 1985 C C . ASN B 1 98 ? 16.016 -12.523 -5.949 1 97.5 98 ASN B C 1
ATOM 1987 O O . ASN B 1 98 ? 16.906 -12.273 -5.148 1 97.5 98 ASN B O 1
ATOM 1991 N N . GLU B 1 99 ? 1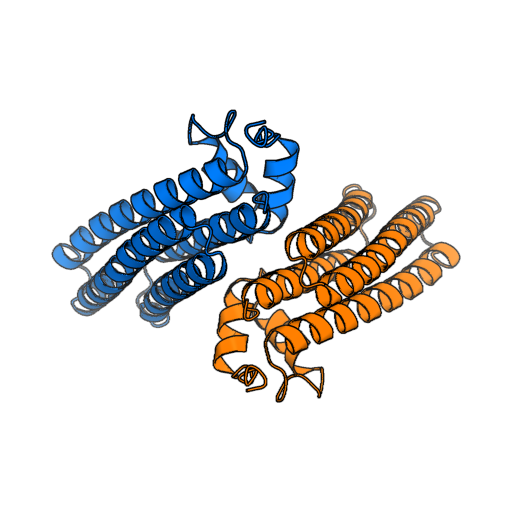6.188 -12.539 -7.207 1 97.62 99 GLU B N 1
ATOM 1992 C CA . GLU B 1 99 ? 17.469 -12.164 -7.797 1 97.62 99 GLU B CA 1
ATOM 1993 C C . GLU B 1 99 ? 17.812 -10.711 -7.492 1 97.62 99 GLU B C 1
ATOM 1995 O O . GLU B 1 99 ? 18.953 -10.391 -7.172 1 97.62 99 GLU B O 1
ATOM 2000 N N . CYS B 1 100 ? 16.859 -9.859 -7.59 1 96.31 100 CYS B N 1
ATOM 2001 C CA . CYS B 1 100 ? 17.047 -8.438 -7.32 1 96.31 100 CYS B CA 1
ATOM 2002 C C . CYS B 1 100 ? 17.406 -8.203 -5.859 1 96.31 100 CYS B C 1
ATOM 2004 O O . CYS B 1 100 ? 18.203 -7.324 -5.543 1 96.31 100 CYS B O 1
ATOM 2006 N N . LEU B 1 101 ? 16.781 -8.953 -4.977 1 96.19 101 LEU B N 1
ATOM 2007 C CA . LEU B 1 101 ? 17.062 -8.812 -3.555 1 96.19 101 LEU B CA 1
ATOM 2008 C C . LEU B 1 101 ? 18.531 -9.117 -3.271 1 96.19 101 LEU B C 1
ATOM 2010 O O . LEU B 1 101 ? 19.172 -8.422 -2.477 1 96.19 101 LEU B O 1
ATOM 2014 N N . LYS B 1 102 ? 19.062 -10.094 -3.947 1 95.56 102 LYS B N 1
ATOM 2015 C CA . LYS B 1 102 ? 20.453 -10.477 -3.752 1 95.56 102 LYS B CA 1
ATOM 2016 C C . LYS B 1 102 ? 21.406 -9.336 -4.117 1 95.56 102 LYS B C 1
ATOM 2018 O O . LYS B 1 102 ? 22.453 -9.18 -3.51 1 95.56 102 LYS B O 1
ATOM 2023 N N . SER B 1 103 ? 20.984 -8.555 -5.066 1 93.19 103 SER B N 1
ATOM 2024 C CA . SER B 1 103 ? 21.812 -7.434 -5.512 1 93.19 103 SER B CA 1
ATOM 2025 C C . SER B 1 103 ? 21.344 -6.121 -4.895 1 93.19 103 SER B C 1
ATOM 2027 O O . SER B 1 103 ? 21.828 -5.047 -5.266 1 93.19 103 SER B O 1
ATOM 2029 N N . LYS B 1 104 ? 20.297 -6.172 -4.129 1 89.44 104 LYS B N 1
ATOM 2030 C CA . LYS B 1 104 ? 19.719 -5.016 -3.451 1 89.44 104 LYS B CA 1
ATOM 2031 C C . LYS B 1 104 ? 19.234 -3.979 -4.457 1 89.44 104 LYS B C 1
ATOM 2033 O O . LYS B 1 104 ? 19.391 -2.775 -4.242 1 89.44 104 LYS B O 1
ATOM 2038 N N . TYR B 1 105 ? 18.828 -4.484 -5.539 1 90.19 105 TYR B N 1
ATOM 2039 C CA . TYR B 1 105 ? 18.266 -3.646 -6.594 1 90.19 105 TYR B CA 1
ATOM 2040 C C . TYR B 1 105 ? 16.781 -3.398 -6.355 1 90.19 105 TYR B C 1
ATOM 2042 O O . TYR B 1 105 ? 15.922 -4.059 -6.957 1 90.19 105 TYR B O 1
ATOM 2050 N N . LEU B 1 106 ? 16.391 -2.418 -5.602 1 87.5 106 LEU B N 1
ATOM 2051 C CA . LEU B 1 106 ? 15.047 -2.137 -5.117 1 87.5 106 LEU B CA 1
ATOM 2052 C C . LEU B 1 106 ? 14.086 -1.891 -6.277 1 87.5 106 LEU B C 1
ATOM 2054 O O . LEU B 1 106 ? 12.938 -2.344 -6.25 1 87.5 106 LEU B O 1
ATOM 2058 N N . ARG B 1 107 ? 14.508 -1.17 -7.262 1 84.5 107 ARG B N 1
ATOM 2059 C CA . ARG B 1 107 ? 13.648 -0.904 -8.414 1 84.5 107 ARG B CA 1
ATOM 2060 C C . ARG B 1 107 ? 13.234 -2.201 -9.102 1 84.5 107 ARG B C 1
ATOM 2062 O O . ARG B 1 107 ? 12.094 -2.336 -9.547 1 84.5 107 ARG B O 1
ATOM 2069 N N . GLY B 1 108 ? 14.211 -3.082 -9.219 1 90.62 108 GLY B N 1
ATOM 2070 C CA . GLY B 1 108 ? 13.906 -4.379 -9.805 1 90.62 108 GLY B CA 1
ATOM 2071 C C . GLY B 1 108 ? 12.875 -5.16 -9.008 1 90.62 108 GLY B C 1
ATOM 2072 O O . GLY B 1 108 ? 11.984 -5.793 -9.586 1 90.62 108 GLY B O 1
ATOM 2073 N N . ILE B 1 109 ? 12.961 -5.113 -7.676 1 94.25 109 ILE B N 1
ATOM 2074 C CA . ILE B 1 109 ? 11.977 -5.758 -6.816 1 94.25 109 ILE B CA 1
ATOM 2075 C C . ILE B 1 109 ? 10.594 -5.156 -7.07 1 94.25 109 ILE B C 1
ATOM 2077 O O . ILE B 1 109 ? 9.617 -5.883 -7.262 1 94.25 109 ILE B O 1
ATOM 2081 N N . TYR B 1 110 ? 10.531 -3.9 -7.137 1 89.81 110 TYR B N 1
ATOM 2082 C CA . TYR B 1 110 ? 9.25 -3.225 -7.348 1 89.81 110 TYR B CA 1
ATOM 2083 C C . TYR B 1 110 ? 8.656 -3.59 -8.703 1 89.81 110 TYR B C 1
ATOM 2085 O O . TYR B 1 110 ? 7.461 -3.875 -8.805 1 89.81 110 TYR B O 1
ATOM 2093 N N . MET B 1 111 ? 9.484 -3.562 -9.68 1 88.69 111 MET B N 1
ATOM 2094 C CA . MET B 1 111 ? 8.977 -3.883 -11.016 1 88.69 111 MET B CA 1
ATOM 2095 C C . MET B 1 111 ? 8.461 -5.316 -11.07 1 88.69 111 MET B C 1
ATOM 2097 O O . MET B 1 111 ? 7.453 -5.594 -11.719 1 88.69 111 MET B O 1
ATOM 2101 N N . ALA B 1 112 ? 9.18 -6.172 -10.469 1 94.44 112 ALA B N 1
ATOM 2102 C CA . ALA B 1 112 ? 8.719 -7.555 -10.391 1 94.44 112 ALA B CA 1
ATOM 2103 C C . ALA B 1 112 ? 7.352 -7.645 -9.719 1 94.44 112 ALA B C 1
ATOM 2105 O O . ALA B 1 112 ? 6.461 -8.344 -10.211 1 94.44 112 ALA B O 1
ATOM 2106 N N . ILE B 1 113 ? 7.109 -6.922 -8.648 1 94.19 113 ILE B N 1
ATOM 2107 C CA . ILE B 1 113 ? 5.867 -6.973 -7.883 1 94.19 113 ILE B CA 1
ATOM 2108 C C . ILE B 1 113 ? 4.746 -6.32 -8.68 1 94.19 113 ILE B C 1
ATOM 2110 O O . ILE B 1 113 ? 3.617 -6.816 -8.703 1 94.19 113 ILE B O 1
ATOM 2114 N N . LEU B 1 114 ? 5.059 -5.195 -9.281 1 88.56 114 LEU B N 1
ATOM 2115 C CA . LEU B 1 114 ? 4.07 -4.547 -10.141 1 88.56 114 LEU B CA 1
ATOM 2116 C C . LEU B 1 114 ? 3.57 -5.504 -11.219 1 88.56 114 LEU B C 1
ATOM 2118 O O . LEU B 1 114 ? 2.365 -5.594 -11.461 1 88.56 114 LEU B O 1
ATOM 2122 N N . SER B 1 115 ? 4.547 -6.215 -11.836 1 90.56 115 SER B N 1
ATOM 2123 C CA . SER B 1 115 ? 4.191 -7.184 -12.875 1 90.56 115 SER B CA 1
ATOM 2124 C C . SER B 1 115 ? 3.307 -8.289 -12.312 1 90.56 115 SER B C 1
ATOM 2126 O O . SER B 1 115 ? 2.33 -8.695 -12.945 1 90.56 115 SER B O 1
ATOM 2128 N N . SER B 1 116 ? 3.604 -8.797 -11.164 1 92.06 116 SER B N 1
ATOM 2129 C CA . SER B 1 116 ? 2.83 -9.852 -10.523 1 92.06 116 SER B CA 1
ATOM 2130 C C . SER B 1 116 ? 1.41 -9.391 -10.211 1 92.06 116 SER B C 1
ATOM 2132 O O . SER B 1 116 ? 0.457 -10.156 -10.352 1 92.06 116 SER B O 1
ATOM 2134 N N . LYS B 1 117 ? 1.203 -8.234 -9.812 1 86.31 117 LYS B N 1
ATOM 2135 C CA . LYS B 1 117 ? -0.105 -7.656 -9.523 1 86.31 117 LYS B CA 1
ATOM 2136 C C . LYS B 1 117 ? -0.951 -7.539 -10.789 1 86.31 117 LYS B C 1
ATOM 2138 O O . LYS B 1 117 ? -2.16 -7.773 -10.75 1 86.31 117 LYS B O 1
ATOM 2143 N N . VAL B 1 118 ? -0.267 -7.078 -11.812 1 83.25 118 VAL B N 1
ATOM 2144 C CA . VAL B 1 118 ? -0.957 -6.98 -13.094 1 83.25 118 VAL B CA 1
ATOM 2145 C C . VAL B 1 118 ? -1.495 -8.352 -13.5 1 83.25 118 VAL B C 1
ATOM 2147 O O . VAL B 1 118 ? -2.635 -8.469 -13.953 1 83.25 118 VAL B O 1
ATOM 2150 N N . ALA B 1 119 ? -0.658 -9.344 -13.297 1 85.62 119 ALA B N 1
ATOM 2151 C CA . ALA B 1 119 ? -1.095 -10.703 -13.602 1 85.62 119 ALA B CA 1
ATOM 2152 C C . ALA B 1 119 ? -2.322 -11.078 -12.773 1 85.62 119 ALA B C 1
ATOM 2154 O O . ALA B 1 119 ? -3.289 -11.633 -13.305 1 85.62 119 ALA B O 1
ATOM 2155 N N . ALA B 1 120 ? -2.418 -10.781 -11.5 1 86.44 120 ALA B N 1
ATOM 2156 C CA . ALA B 1 120 ? -3.557 -11.055 -10.625 1 86.44 120 ALA B CA 1
ATOM 2157 C C . ALA B 1 120 ? -4.785 -10.266 -11.062 1 86.44 120 ALA B C 1
ATOM 2159 O O . ALA B 1 120 ? -5.91 -10.773 -11.016 1 86.44 120 ALA B O 1
ATOM 2160 N N . GLY B 1 121 ? -4.605 -9.055 -11.5 1 85.12 121 GLY B N 1
ATOM 2161 C CA . GLY B 1 121 ? -5.695 -8.234 -12 1 85.12 121 GLY B CA 1
ATOM 2162 C C . GLY B 1 121 ? -6.324 -8.781 -13.266 1 85.12 121 GLY B C 1
ATOM 2163 O O . GLY B 1 121 ? -7.547 -8.773 -13.414 1 85.12 121 GLY B O 1
ATOM 2164 N N . ALA B 1 122 ? -5.438 -9.141 -14.164 1 88.31 122 ALA B N 1
ATOM 2165 C CA . ALA B 1 122 ? -5.93 -9.742 -15.398 1 88.31 122 ALA B CA 1
ATOM 2166 C C . ALA B 1 122 ? -6.801 -10.961 -15.102 1 88.31 122 ALA B C 1
ATOM 2168 O O . ALA B 1 122 ? -7.832 -11.172 -15.742 1 88.31 122 ALA B O 1
ATOM 2169 N N . CYS B 1 123 ? -6.438 -11.719 -14.172 1 92.31 123 CYS B N 1
ATOM 2170 C CA . CYS B 1 123 ? -7.227 -12.875 -13.766 1 92.31 123 CYS B CA 1
ATOM 2171 C C . CYS B 1 123 ? -8.562 -12.445 -13.18 1 92.31 123 CYS B C 1
ATOM 2173 O O . CYS B 1 123 ? -9.602 -13.031 -13.492 1 92.31 123 CYS B O 1
ATOM 2175 N N . THR B 1 124 ? -8.602 -11.445 -12.398 1 88.69 124 THR B N 1
ATOM 2176 C CA . THR B 1 124 ? -9.836 -10.922 -11.828 1 88.69 124 THR B CA 1
ATOM 2177 C C . THR B 1 124 ? -10.789 -10.461 -12.93 1 88.69 124 THR B C 1
ATOM 2179 O O . THR B 1 124 ? -11.992 -10.688 -12.852 1 88.69 124 THR B O 1
ATOM 2182 N N . ARG B 1 125 ? -10.227 -9.859 -13.906 1 87.31 125 ARG B N 1
ATOM 2183 C CA . ARG B 1 125 ? -11.031 -9.305 -14.992 1 87.31 125 ARG B CA 1
ATOM 2184 C C . ARG B 1 125 ? -11.734 -10.414 -15.773 1 87.31 125 ARG B C 1
ATOM 2186 O O . ARG B 1 125 ? -12.789 -10.195 -16.359 1 87.31 125 ARG B O 1
ATOM 2193 N N . GLU B 1 126 ? -11.125 -11.602 -15.828 1 89.44 126 GLU B N 1
ATOM 2194 C CA . GLU B 1 126 ? -11.758 -12.742 -16.484 1 89.44 126 GLU B CA 1
ATOM 2195 C C . GLU B 1 126 ? -13.141 -13.023 -15.891 1 89.44 126 GLU B C 1
ATOM 2197 O O . GLU B 1 126 ? -14 -13.602 -16.562 1 89.44 126 GLU B O 1
ATOM 2202 N N . PHE B 1 127 ? -13.43 -12.531 -14.719 1 91.12 127 PHE B N 1
ATOM 2203 C CA . PHE B 1 127 ? -14.648 -12.891 -14.016 1 91.12 127 PHE B CA 1
ATOM 2204 C C . PHE B 1 127 ? -15.523 -11.664 -13.781 1 91.12 127 PHE B C 1
ATOM 2206 O O . PHE B 1 127 ? -16.375 -11.656 -12.891 1 91.12 127 PHE B O 1
ATOM 2213 N N . GLU B 1 128 ? -15.25 -10.68 -14.461 1 88.44 128 GLU B N 1
ATOM 2214 C CA . GLU B 1 128 ? -16.047 -9.469 -14.344 1 88.44 128 GLU B CA 1
ATOM 2215 C C . GLU B 1 128 ? -17.469 -9.688 -14.883 1 88.44 128 GLU B C 1
ATOM 2217 O O . GLU B 1 128 ? -18.406 -9.023 -14.445 1 88.44 128 GLU B O 1
ATOM 2222 N N . THR B 1 129 ? -17.578 -10.547 -15.898 1 88.5 129 THR B N 1
ATOM 2223 C CA . THR B 1 129 ? -18.891 -10.898 -16.438 1 88.5 129 THR B CA 1
ATOM 2224 C C . THR B 1 129 ? -19.328 -12.281 -15.945 1 88.5 129 THR B C 1
ATOM 2226 O O . THR B 1 129 ? -18.484 -13.141 -15.695 1 88.5 129 THR B O 1
ATOM 2229 N N . PRO B 1 130 ? -20.656 -12.359 -15.805 1 89.56 130 PRO B N 1
ATOM 2230 C CA . PRO B 1 130 ? -21.109 -13.688 -15.367 1 89.56 130 PRO B CA 1
ATOM 2231 C C . PRO B 1 130 ? -20.625 -14.805 -16.281 1 89.56 130 PRO B C 1
ATOM 2233 O O . PRO B 1 130 ? -20.391 -14.586 -17.469 1 89.56 130 PRO B O 1
ATOM 2236 N N . PRO B 1 131 ? -20.469 -16.047 -15.711 1 88.81 131 PRO B N 1
ATOM 2237 C CA . PRO B 1 131 ? -20.734 -16.516 -14.352 1 88.81 131 PRO B CA 1
ATOM 2238 C C . PRO B 1 131 ? -19.625 -16.141 -13.367 1 88.81 131 PRO B C 1
ATOM 2240 O O . PRO B 1 131 ? -18.469 -15.984 -13.766 1 88.81 131 PRO B O 1
ATOM 2243 N N . ALA B 1 132 ? -19.953 -15.992 -12.141 1 86.94 132 ALA B N 1
ATOM 2244 C CA . ALA B 1 132 ? -19 -15.586 -11.102 1 86.94 132 ALA B CA 1
ATOM 2245 C C . ALA B 1 132 ? -18.125 -16.75 -10.68 1 86.94 132 ALA B C 1
ATOM 2247 O O . ALA B 1 132 ? -18.5 -17.922 -10.805 1 86.94 132 ALA B O 1
ATOM 2248 N N . ASP B 1 133 ? -16.938 -16.328 -10.242 1 88.75 133 ASP B N 1
ATOM 2249 C CA . ASP B 1 133 ? -16.031 -17.344 -9.695 1 88.75 133 ASP B CA 1
ATOM 2250 C C . ASP B 1 133 ? -16.547 -17.875 -8.359 1 88.75 133 ASP B C 1
ATOM 2252 O O . ASP B 1 133 ? -16.953 -17.094 -7.492 1 88.75 133 ASP B O 1
ATOM 2256 N N . LYS B 1 134 ? -16.594 -19.172 -8.219 1 87.69 134 LYS B N 1
ATOM 2257 C CA . LYS B 1 134 ? -17.031 -19.797 -6.977 1 87.69 134 LYS B CA 1
ATOM 2258 C C . LYS B 1 134 ? -15.867 -20.5 -6.277 1 87.69 134 LYS B C 1
ATOM 2260 O O . LYS B 1 134 ? -16.047 -21.109 -5.219 1 87.69 134 LYS B O 1
ATOM 2265 N N . SER B 1 135 ? -14.68 -20.484 -6.805 1 91.31 135 SER B N 1
ATOM 2266 C CA . SER B 1 135 ? -13.531 -21.25 -6.328 1 91.31 135 SER B CA 1
ATOM 2267 C C . SER B 1 135 ? -12.742 -20.469 -5.281 1 91.31 135 SER B C 1
ATOM 2269 O O . SER B 1 135 ? -11.844 -21.016 -4.641 1 91.31 135 SER B O 1
ATOM 2271 N N . GLY B 1 136 ? -13 -19.125 -5.062 1 93.5 136 GLY B N 1
ATOM 2272 C CA . GLY B 1 136 ? -12.227 -18.281 -4.156 1 93.5 136 GLY B CA 1
ATOM 2273 C C . GLY B 1 136 ? -11.055 -17.594 -4.832 1 93.5 136 GLY B C 1
ATOM 2274 O O . GLY B 1 136 ? -10.203 -17.016 -4.16 1 93.5 136 GLY B O 1
ATOM 2275 N N . LEU B 1 137 ? -11.016 -17.672 -6.16 1 94.44 137 LEU B N 1
ATOM 2276 C CA . LEU B 1 137 ? -9.906 -17.141 -6.941 1 94.44 137 LEU B CA 1
ATOM 2277 C C . LEU B 1 137 ? -9.789 -15.625 -6.75 1 94.44 137 LEU B C 1
ATOM 2279 O O . LEU B 1 137 ? -8.68 -15.086 -6.715 1 94.44 137 LEU B O 1
ATOM 2283 N N . ILE B 1 138 ? -10.891 -14.969 -6.562 1 92.38 138 ILE B N 1
ATOM 2284 C CA . ILE B 1 138 ? -10.875 -13.516 -6.391 1 92.38 138 ILE B CA 1
ATOM 2285 C C . ILE B 1 138 ? -10.195 -13.164 -5.074 1 92.38 138 ILE B C 1
ATOM 2287 O O . ILE B 1 138 ? -9.398 -12.219 -5.012 1 92.38 138 ILE B O 1
ATOM 2291 N N . GLU B 1 139 ? -10.469 -13.867 -4.082 1 93.5 139 GLU B N 1
ATOM 2292 C CA . GLU B 1 139 ? -9.812 -13.664 -2.795 1 93.5 139 GLU B CA 1
ATOM 2293 C C . GLU B 1 139 ? -8.32 -13.969 -2.883 1 93.5 139 GLU B C 1
ATOM 2295 O O . GLU B 1 139 ? -7.508 -13.297 -2.256 1 93.5 139 GLU B O 1
ATOM 2300 N N . ARG B 1 140 ? -7.945 -14.938 -3.619 1 95.31 140 ARG B N 1
ATOM 2301 C CA . ARG B 1 140 ? -6.539 -15.281 -3.783 1 95.31 140 ARG B CA 1
ATOM 2302 C C . ARG B 1 140 ? -5.793 -14.195 -4.547 1 95.31 140 ARG B C 1
ATOM 2304 O O . ARG B 1 140 ? -4.645 -13.875 -4.23 1 95.31 140 ARG B O 1
ATOM 2311 N N . ASN B 1 141 ? -6.473 -13.617 -5.531 1 93.38 141 ASN B N 1
ATOM 2312 C CA . ASN B 1 141 ? -5.891 -12.477 -6.234 1 93.38 141 ASN B CA 1
ATOM 2313 C C . ASN B 1 141 ? -5.625 -11.312 -5.289 1 93.38 141 ASN B C 1
ATOM 2315 O O . ASN B 1 141 ? -4.59 -10.648 -5.387 1 93.38 141 ASN B O 1
ATOM 2319 N N . ARG B 1 142 ? -6.562 -11.047 -4.434 1 90.38 142 ARG B N 1
ATOM 2320 C CA . ARG B 1 142 ? -6.391 -9.984 -3.441 1 90.38 142 ARG B CA 1
ATOM 2321 C C . ARG B 1 142 ? -5.211 -10.281 -2.523 1 90.38 142 ARG B C 1
ATOM 2323 O O . ARG B 1 142 ? -4.41 -9.391 -2.229 1 90.38 142 ARG B O 1
ATOM 2330 N N . LYS B 1 143 ? -5.055 -11.477 -2.076 1 94.81 143 LYS B N 1
ATOM 2331 C CA . LYS B 1 143 ? -3.961 -11.883 -1.199 1 94.81 143 LYS B CA 1
ATOM 2332 C C . LYS B 1 143 ? -2.611 -11.734 -1.896 1 94.81 143 LYS B C 1
ATOM 2334 O O . LYS B 1 143 ? -1.629 -11.328 -1.277 1 94.81 143 LYS B O 1
ATOM 2339 N N . LEU B 1 144 ? -2.557 -12.086 -3.156 1 95.31 144 LEU B N 1
ATOM 2340 C CA . LEU B 1 144 ? -1.315 -11.93 -3.906 1 95.31 144 LEU B CA 1
ATOM 2341 C C . LEU B 1 144 ? -0.882 -10.469 -3.939 1 95.31 144 LEU B C 1
ATOM 2343 O O . LEU B 1 144 ? 0.312 -10.172 -3.867 1 95.31 144 LEU B O 1
ATOM 2347 N N . ARG B 1 145 ? -1.802 -9.562 -4.039 1 91.19 145 ARG B N 1
ATOM 2348 C CA . ARG B 1 145 ? -1.496 -8.133 -4 1 91.19 145 ARG B CA 1
ATOM 2349 C C . ARG B 1 145 ? -0.889 -7.738 -2.66 1 91.19 145 ARG B C 1
ATOM 2351 O O . ARG B 1 145 ? 0.06 -6.953 -2.609 1 91.19 145 ARG B O 1
ATOM 2358 N N . ILE B 1 146 ? -1.402 -8.281 -1.596 1 93.38 146 ILE B N 1
ATOM 2359 C CA . ILE B 1 146 ? -0.906 -7.965 -0.26 1 93.38 146 ILE B CA 1
ATOM 2360 C C . ILE B 1 146 ? 0.508 -8.516 -0.092 1 93.38 146 ILE B C 1
ATOM 2362 O O . ILE B 1 146 ? 1.38 -7.848 0.467 1 93.38 146 ILE B O 1
ATOM 2366 N N . TYR B 1 147 ? 0.777 -9.719 -0.608 1 96.19 147 TYR B N 1
ATOM 2367 C CA . TYR B 1 147 ? 2.133 -10.25 -0.603 1 96.19 147 TYR B CA 1
ATOM 2368 C C . TYR B 1 147 ? 3.102 -9.297 -1.289 1 96.19 147 TYR B C 1
ATOM 2370 O O . TYR B 1 147 ? 4.195 -9.039 -0.782 1 96.19 147 TYR B O 1
ATOM 2378 N N . GLY B 1 148 ? 2.674 -8.797 -2.396 1 94.81 148 GLY B N 1
ATOM 2379 C CA . GLY B 1 148 ? 3.496 -7.836 -3.115 1 94.81 148 GLY B CA 1
ATOM 2380 C C . GLY B 1 148 ? 3.787 -6.578 -2.314 1 94.81 148 GLY B C 1
ATOM 2381 O O . GLY B 1 148 ? 4.918 -6.09 -2.305 1 94.81 148 GLY B O 1
ATOM 2382 N N . GLN B 1 149 ? 2.785 -6.105 -1.647 1 91.56 149 GLN B N 1
ATOM 2383 C CA . GLN B 1 149 ? 2.969 -4.906 -0.834 1 91.56 149 GLN B CA 1
ATOM 2384 C C . GLN B 1 149 ? 3.971 -5.152 0.289 1 91.56 149 GLN B C 1
ATOM 2386 O O . GLN B 1 149 ? 4.801 -4.289 0.588 1 91.56 149 GLN B O 1
ATOM 2391 N N . ILE B 1 150 ? 3.863 -6.273 0.938 1 94.75 150 ILE B N 1
ATOM 2392 C CA . ILE B 1 150 ? 4.785 -6.617 2.016 1 94.75 150 ILE B CA 1
ATOM 2393 C C . ILE B 1 150 ? 6.219 -6.605 1.488 1 94.75 150 ILE B C 1
ATOM 2395 O O . ILE B 1 150 ? 7.117 -6.047 2.123 1 94.75 150 ILE B O 1
ATOM 2399 N N . ILE B 1 151 ? 6.434 -7.199 0.321 1 96.06 151 ILE B N 1
ATOM 2400 C CA . ILE B 1 151 ? 7.766 -7.289 -0.268 1 96.06 151 ILE B CA 1
ATOM 2401 C C . ILE B 1 151 ? 8.312 -5.887 -0.519 1 96.06 151 ILE B C 1
ATOM 2403 O O . ILE B 1 151 ? 9.445 -5.574 -0.123 1 96.06 151 ILE B O 1
ATOM 2407 N N . VAL B 1 152 ? 7.516 -5.055 -1.104 1 92.38 152 VAL B N 1
ATOM 2408 C CA . VAL B 1 152 ? 7.973 -3.711 -1.449 1 92.38 152 VAL B CA 1
ATOM 2409 C C . VAL B 1 152 ? 8.281 -2.928 -0.176 1 92.38 152 VAL B C 1
ATOM 2411 O O . VAL B 1 152 ? 9.352 -2.322 -0.056 1 92.38 152 VAL B O 1
ATOM 2414 N N . LEU B 1 153 ? 7.398 -2.967 0.771 1 89.88 153 LEU B N 1
ATOM 2415 C CA . LEU B 1 153 ? 7.547 -2.186 1.994 1 89.88 153 LEU B CA 1
ATOM 2416 C C . LEU B 1 153 ? 8.75 -2.666 2.803 1 89.88 153 LEU B C 1
ATOM 2418 O O . LEU B 1 153 ? 9.531 -1.854 3.303 1 89.88 153 LEU B O 1
ATOM 2422 N N . ALA B 1 154 ? 8.891 -3.914 2.92 1 93.38 154 ALA B N 1
ATOM 2423 C CA . ALA B 1 154 ? 10.039 -4.441 3.654 1 93.38 154 ALA B CA 1
ATOM 2424 C C . ALA B 1 154 ? 11.344 -4.086 2.957 1 93.38 154 ALA B C 1
ATOM 2426 O O . ALA B 1 154 ? 12.344 -3.787 3.615 1 93.38 154 ALA B O 1
ATOM 2427 N N . SER B 1 155 ? 11.367 -4.086 1.663 1 92.81 155 SER B N 1
ATOM 2428 C CA . SER B 1 155 ? 12.586 -3.82 0.908 1 92.81 155 SER B CA 1
ATOM 2429 C C . SER B 1 155 ? 13.031 -2.369 1.067 1 92.81 155 SER B C 1
ATOM 2431 O O . SER B 1 155 ? 14.227 -2.08 1.094 1 92.81 155 SER B O 1
ATOM 2433 N N . VAL B 1 156 ? 12.102 -1.506 1.174 1 87.25 156 VAL B N 1
ATOM 2434 C CA . VAL B 1 156 ? 12.43 -0.09 1.304 1 87.25 156 VAL B CA 1
ATOM 2435 C C . VAL B 1 156 ? 13.078 0.168 2.662 1 87.25 156 VAL B C 1
ATOM 2437 O O . VAL B 1 156 ? 13.844 1.117 2.82 1 87.25 156 VAL B O 1
ATOM 2440 N N . LEU B 1 157 ? 12.82 -0.747 3.633 1 87.88 157 LEU B N 1
ATOM 2441 C CA . LEU B 1 157 ? 13.297 -0.533 4.996 1 87.88 157 LEU B CA 1
ATOM 2442 C C . LEU B 1 157 ? 14.633 -1.229 5.223 1 87.88 157 LEU B C 1
ATOM 2444 O O . LEU B 1 157 ? 15.195 -1.157 6.316 1 87.88 157 LEU B O 1
ATOM 2448 N N . MET B 1 158 ? 15.125 -1.809 4.172 1 87.69 158 MET B N 1
ATOM 2449 C CA . MET B 1 158 ? 16.438 -2.436 4.273 1 87.69 158 MET B CA 1
ATOM 2450 C C . MET B 1 158 ? 17.531 -1.385 4.441 1 87.69 158 MET B C 1
ATOM 2452 O O . MET B 1 158 ? 17.422 -0.282 3.902 1 87.69 158 MET B O 1
ATOM 2456 N N . PRO B 1 159 ? 18.531 -1.795 5.301 1 76.25 159 PRO B N 1
ATOM 2457 C CA . PRO B 1 159 ? 19.656 -0.858 5.418 1 76.25 159 PRO B CA 1
ATOM 2458 C C . PRO B 1 159 ? 20.422 -0.689 4.113 1 76.25 159 PRO B C 1
ATOM 2460 O O . PRO B 1 159 ? 20.531 -1.636 3.328 1 76.25 159 PRO B O 1
ATOM 2463 N N . SER B 1 160 ? 20.766 0.643 3.629 1 62.25 160 SER B N 1
ATOM 2464 C CA . SER B 1 160 ? 21.609 0.907 2.471 1 62.25 160 SER B CA 1
ATOM 2465 C C . SER B 1 160 ? 23.031 0.405 2.703 1 62.25 160 SER B C 1
ATOM 2467 O O . SER B 1 160 ? 23.5 0.363 3.842 1 62.25 160 SER B O 1
#

pLDDT: mean 90.59, std 10.53, range [25.45, 98.44]

Organism: Citrus clementina (NCBI:txid85681)

InterPro domains:
  IPR006501 Pectinesterase inhibitor domain [PF04043] (12-130)
  IPR006501 Pectinesterase inhibitor domain [SM00856] (8-154)
  IPR006501 Pectinesterase inhibitor domain [TIGR01614] (4-151)
  IPR034086 Pectinesterase inhibitor, plant [cd15797] (10-155)
  IPR035513 Invertase/pectin methylesterase inhibitor domain superfamily [G3DSA:1.20.140.40] (9-156)
  IPR035513 Invertase/pectin methylesterase inhibitor domain superfamily [SSF101148] (10-151)
  IPR052421 Plant Cell Wall Enzyme Inhibitor [PTHR36710] (6-158)